Protein AF-A0A3D8HM26-F1 (afdb_monomer_lite)

Sequence (274 aa):
MALGTVHNATCANNNCTPNATNQTIFVDGNESGQNITVNTNMTFSNSQSLNGAVTATDRGVGITFYQSGATNQIGDITINQGAGITTTRRDGIAIVVRDGVDNRISGTITNNGSLIGGSYGSGIAVWQNGKIGDLANNTGGIHNTSTGRLESNHYGISAEGGNNQISQITNDSGGVISGGDGAIYNTSAQIGSITNSGEISSSRGNAIYLASGNTTSITNSGTISTGTHTANVAGIWSGITIGTITNNAGGLIEGITFSRAANTITNAGQIANG

Structure (mmCIF, N/CA/C/O backbone):
data_AF-A0A3D8HM26-F1
#
_entry.id   AF-A0A3D8HM26-F1
#
loop_
_atom_site.group_PDB
_atom_site.id
_atom_site.type_symbol
_atom_site.label_atom_id
_atom_site.label_alt_id
_atom_site.label_comp_id
_atom_site.label_asym_id
_atom_site.label_entity_id
_atom_site.label_seq_id
_atom_site.pdbx_PDB_ins_code
_atom_site.Cartn_x
_atom_site.Cartn_y
_atom_site.Cartn_z
_atom_site.occupancy
_atom_site.B_iso_or_equiv
_atom_site.auth_seq_id
_atom_site.auth_comp_id
_atom_site.auth_asym_id
_atom_site.auth_atom_id
_atom_site.pdbx_PDB_model_num
ATOM 1 N N . MET A 1 1 ? 39.141 20.195 -29.246 1.00 34.31 1 MET A N 1
ATOM 2 C CA . MET A 1 1 ? 37.884 20.045 -28.486 1.00 34.31 1 MET A CA 1
ATOM 3 C C . MET A 1 1 ? 36.921 19.239 -29.332 1.00 34.31 1 MET A C 1
ATOM 5 O O . MET A 1 1 ? 36.533 19.716 -30.386 1.00 34.31 1 MET A O 1
ATOM 9 N N . ALA A 1 2 ? 36.583 18.030 -28.903 1.00 24.41 2 ALA A N 1
ATOM 10 C CA . ALA A 1 2 ? 35.411 17.316 -29.391 1.00 24.41 2 ALA A CA 1
ATOM 11 C C . ALA A 1 2 ? 34.850 16.544 -28.193 1.00 24.41 2 ALA A C 1
ATOM 13 O O . ALA A 1 2 ? 35.336 15.473 -27.843 1.00 24.41 2 ALA A O 1
ATOM 14 N N . LEU A 1 3 ? 33.899 17.172 -27.500 1.00 26.89 3 LEU A N 1
ATOM 15 C CA . LEU A 1 3 ? 33.010 16.509 -26.553 1.00 26.89 3 LEU A CA 1
ATOM 16 C C . LEU A 1 3 ? 32.044 15.669 -27.390 1.00 26.89 3 LEU A C 1
ATOM 18 O O . LEU A 1 3 ? 31.128 16.210 -28.000 1.00 26.89 3 LEU A O 1
ATOM 22 N N . GLY A 1 4 ? 32.291 14.367 -27.476 1.00 24.83 4 GLY A N 1
ATOM 23 C CA . GLY A 1 4 ? 31.403 13.428 -28.148 1.0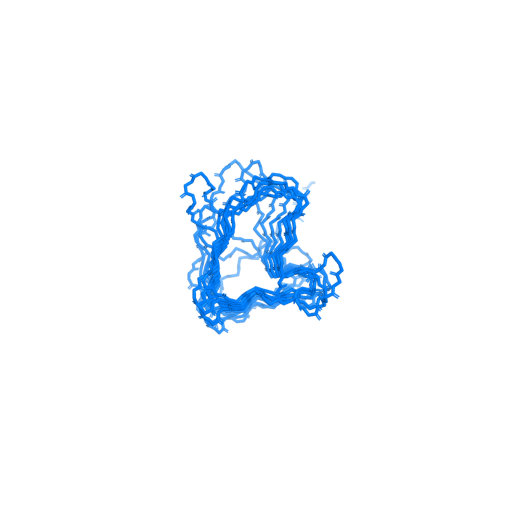0 24.83 4 GLY A CA 1
ATOM 24 C C . GLY A 1 4 ? 30.719 12.530 -27.132 1.00 24.83 4 GLY A C 1
ATOM 25 O O . GLY A 1 4 ? 31.281 11.501 -26.785 1.00 24.83 4 GLY A O 1
ATOM 26 N N . THR A 1 5 ? 29.517 12.899 -26.684 1.00 30.33 5 THR A N 1
ATOM 27 C CA . THR A 1 5 ? 28.545 11.920 -26.165 1.00 30.33 5 THR A CA 1
ATOM 28 C C . THR A 1 5 ? 27.140 12.510 -26.151 1.00 30.33 5 THR A C 1
ATOM 30 O O . THR A 1 5 ? 26.825 13.328 -25.294 1.00 30.33 5 THR A O 1
ATOM 33 N N . VAL A 1 6 ? 26.288 12.041 -27.064 1.00 25.98 6 VAL A N 1
ATOM 34 C CA . VAL A 1 6 ? 24.837 11.929 -26.859 1.00 25.98 6 VAL A CA 1
ATOM 35 C C . VAL A 1 6 ? 24.409 10.632 -27.547 1.00 25.98 6 VAL A C 1
ATOM 37 O O . VAL A 1 6 ? 24.304 10.580 -28.767 1.00 25.98 6 VAL A O 1
ATOM 40 N N . HIS A 1 7 ? 24.199 9.566 -26.776 1.00 30.53 7 HIS A N 1
ATOM 41 C CA . HIS A 1 7 ? 23.445 8.398 -27.236 1.00 30.53 7 HIS A CA 1
ATOM 42 C C . HIS A 1 7 ? 22.008 8.550 -26.726 1.00 30.53 7 HIS A C 1
ATOM 44 O O . HIS A 1 7 ? 21.640 7.976 -25.706 1.00 30.53 7 HIS A O 1
ATOM 50 N N . ASN A 1 8 ? 21.209 9.365 -27.418 1.00 36.50 8 ASN A N 1
ATOM 51 C CA . ASN A 1 8 ? 19.753 9.315 -27.301 1.00 36.50 8 ASN A CA 1
ATOM 52 C C . ASN A 1 8 ? 19.278 8.173 -28.201 1.00 36.50 8 ASN A C 1
ATOM 54 O O . ASN A 1 8 ? 19.265 8.316 -29.422 1.00 36.50 8 ASN A O 1
ATOM 58 N N . ALA A 1 9 ? 18.922 7.032 -27.619 1.00 40.25 9 ALA A N 1
ATOM 59 C CA . ALA A 1 9 ? 18.177 6.018 -28.350 1.00 40.25 9 ALA A CA 1
ATOM 60 C C . ALA A 1 9 ? 16.697 6.419 -28.335 1.00 40.25 9 ALA A C 1
ATOM 62 O O . ALA A 1 9 ? 15.979 6.160 -27.373 1.00 40.25 9 ALA A O 1
ATOM 63 N N . THR A 1 10 ? 16.242 7.093 -29.389 1.00 39.00 10 THR A N 1
ATOM 64 C CA . THR A 1 10 ? 14.808 7.247 -29.651 1.00 39.00 10 THR A CA 1
ATOM 65 C C . THR A 1 10 ? 14.318 5.927 -30.235 1.00 39.00 10 THR A C 1
ATOM 67 O O . THR A 1 10 ? 14.562 5.624 -31.401 1.00 39.00 10 THR A O 1
ATOM 70 N N . CYS A 1 11 ? 13.688 5.096 -29.411 1.00 44.16 11 CYS A N 1
ATOM 71 C CA . CYS A 1 11 ? 13.136 3.823 -29.856 1.00 44.16 11 CYS A CA 1
ATOM 72 C C . CYS A 1 11 ? 11.744 4.043 -30.444 1.00 44.16 11 CYS A C 1
ATOM 74 O O . CYS A 1 11 ? 10.743 3.911 -29.751 1.00 44.16 11 CYS A O 1
ATOM 76 N N . ALA A 1 12 ? 11.688 4.375 -31.732 1.00 35.84 12 ALA A N 1
ATOM 77 C CA . ALA A 1 12 ? 10.470 4.219 -32.511 1.00 35.84 12 ALA A CA 1
ATOM 78 C C . ALA A 1 12 ? 10.386 2.749 -32.962 1.00 35.84 12 ALA A C 1
ATOM 80 O O . ALA A 1 12 ? 11.083 2.345 -33.889 1.00 35.84 12 ALA A O 1
ATOM 81 N N . ASN A 1 13 ? 9.531 1.975 -32.290 1.00 34.19 13 ASN A N 1
ATOM 82 C CA . ASN A 1 13 ? 9.079 0.619 -32.636 1.00 34.19 13 ASN A CA 1
ATOM 83 C C . ASN A 1 13 ? 9.950 -0.578 -32.162 1.00 34.19 13 ASN A C 1
ATOM 85 O O . ASN A 1 13 ? 10.959 -0.949 -32.756 1.00 34.19 13 ASN A O 1
ATOM 89 N N . ASN A 1 14 ? 9.440 -1.258 -31.131 1.00 39.97 14 ASN A N 1
ATOM 90 C CA . ASN A 1 14 ? 9.255 -2.719 -31.031 1.00 39.97 14 ASN A CA 1
ATOM 91 C C . ASN A 1 14 ? 10.454 -3.688 -31.069 1.00 39.97 14 ASN A C 1
ATOM 93 O O . ASN A 1 14 ? 10.290 -4.786 -31.593 1.00 39.97 14 ASN A O 1
ATOM 97 N N . ASN A 1 15 ? 11.623 -3.345 -30.516 1.00 38.16 15 ASN A N 1
ATOM 98 C CA . ASN A 1 15 ? 12.603 -4.303 -29.944 1.00 38.16 15 ASN A CA 1
ATOM 99 C C . ASN A 1 15 ? 13.914 -3.586 -29.602 1.00 38.16 15 ASN A C 1
ATOM 101 O O . ASN A 1 15 ? 14.969 -3.842 -30.183 1.00 38.16 15 ASN A O 1
ATOM 105 N N . CYS A 1 16 ? 13.868 -2.661 -28.651 1.00 39.94 16 CYS A N 1
ATOM 106 C CA . CYS A 1 16 ? 15.102 -2.101 -28.127 1.00 39.94 16 CYS A CA 1
ATOM 107 C C . CYS A 1 16 ? 15.626 -2.991 -27.005 1.00 39.94 16 CYS A C 1
ATOM 109 O O . CYS A 1 16 ? 14.964 -3.165 -25.987 1.00 39.94 16 CYS A O 1
ATOM 111 N N . THR A 1 17 ? 16.828 -3.536 -27.183 1.00 42.59 17 THR A N 1
ATOM 112 C CA .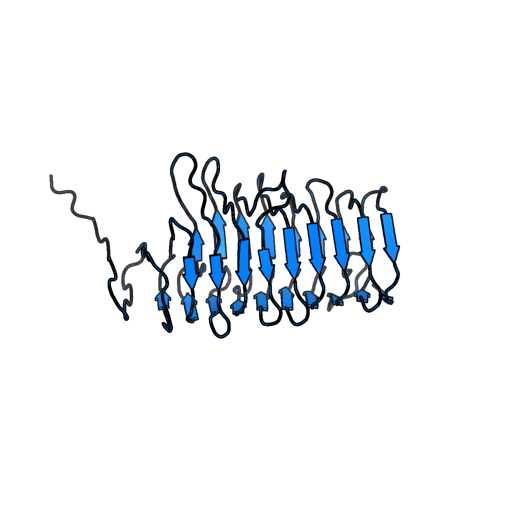 THR A 1 17 ? 17.645 -4.072 -26.088 1.00 42.59 17 THR A CA 1
ATOM 113 C C . THR A 1 17 ? 18.744 -3.048 -25.807 1.00 42.59 17 THR A C 1
ATOM 115 O O . THR A 1 17 ? 19.777 -3.065 -26.481 1.00 42.59 17 THR A O 1
ATOM 118 N N . PRO A 1 18 ? 18.547 -2.106 -24.867 1.00 42.94 18 PRO A N 1
ATOM 119 C CA . PRO A 1 18 ? 19.587 -1.151 -24.515 1.00 42.94 18 PRO A CA 1
ATOM 120 C C . PRO A 1 18 ? 20.815 -1.916 -24.003 1.00 42.94 18 PRO A C 1
ATOM 122 O O . PRO A 1 18 ? 20.727 -2.639 -23.009 1.00 42.94 18 PRO A O 1
ATOM 125 N N . ASN A 1 19 ? 21.956 -1.794 -24.687 1.00 39.81 19 ASN A N 1
ATOM 126 C CA . ASN A 1 19 ? 23.207 -2.457 -24.287 1.00 39.81 19 ASN A CA 1
ATOM 127 C C . ASN A 1 19 ? 24.125 -1.567 -23.429 1.00 39.81 19 ASN A C 1
ATOM 129 O O . ASN A 1 19 ? 25.204 -2.002 -23.034 1.00 39.81 19 ASN A O 1
ATOM 133 N N . ALA A 1 20 ? 23.725 -0.317 -23.179 1.00 39.94 20 ALA A N 1
ATOM 134 C CA . ALA A 1 20 ? 24.544 0.667 -22.484 1.00 39.94 20 ALA A CA 1
ATOM 135 C C . ALA A 1 20 ? 23.938 1.006 -21.124 1.00 39.94 20 ALA A C 1
ATOM 137 O O . ALA A 1 20 ? 22.726 1.141 -20.980 1.00 39.94 20 ALA A O 1
ATOM 138 N N . THR A 1 21 ? 24.804 1.202 -20.136 1.00 37.31 21 THR A N 1
ATOM 139 C CA . THR A 1 21 ? 24.472 1.321 -18.713 1.00 37.31 21 THR A CA 1
ATOM 140 C C . THR A 1 21 ? 23.613 2.535 -18.332 1.00 37.31 21 THR A C 1
ATOM 142 O O . THR A 1 21 ? 23.152 2.574 -17.202 1.00 37.31 21 THR A O 1
ATOM 145 N N . ASN A 1 22 ? 23.330 3.496 -19.219 1.00 41.06 22 ASN A N 1
ATOM 146 C CA . ASN A 1 22 ? 22.498 4.681 -18.944 1.00 41.06 22 ASN A CA 1
ATOM 147 C C . ASN A 1 22 ? 21.702 5.105 -20.201 1.00 41.06 22 ASN A C 1
ATOM 149 O O . ASN A 1 22 ? 22.135 6.014 -20.906 1.00 41.06 22 ASN A O 1
ATOM 153 N N . GLN A 1 23 ? 20.562 4.476 -20.506 1.00 40.47 23 GLN A N 1
ATOM 154 C CA . GLN A 1 23 ? 19.653 4.961 -21.556 1.00 40.47 23 GLN A CA 1
ATOM 155 C C . GLN A 1 23 ? 18.318 5.387 -20.947 1.00 40.47 23 GLN A C 1
ATOM 157 O O . GLN A 1 23 ? 17.699 4.611 -20.218 1.00 40.47 23 GLN A O 1
ATOM 162 N N . THR A 1 24 ? 17.900 6.613 -21.260 1.00 40.94 24 THR A N 1
ATOM 163 C CA . THR A 1 24 ? 16.546 7.113 -21.014 1.00 40.94 24 THR A CA 1
ATOM 164 C C . THR A 1 24 ? 15.697 6.749 -22.225 1.00 40.94 24 THR A C 1
ATOM 166 O O . THR A 1 24 ? 15.943 7.258 -23.317 1.00 40.94 24 THR A O 1
ATOM 169 N N . ILE A 1 25 ? 14.726 5.854 -22.049 1.00 46.44 25 ILE A N 1
ATOM 170 C CA . ILE A 1 25 ? 13.733 5.567 -23.088 1.00 46.44 25 ILE A CA 1
ATOM 171 C C . ILE A 1 25 ? 12.592 6.562 -22.910 1.00 46.44 25 ILE A C 1
ATOM 173 O O . ILE A 1 25 ? 11.904 6.523 -21.892 1.00 46.44 25 ILE A O 1
ATOM 177 N N . PHE A 1 26 ? 12.408 7.437 -23.896 1.00 44.09 26 PHE A N 1
ATOM 178 C CA . PHE A 1 26 ? 11.213 8.265 -24.010 1.00 44.09 26 PHE A CA 1
ATOM 179 C C . PHE A 1 26 ? 10.149 7.456 -24.748 1.00 44.09 26 PHE A C 1
ATOM 181 O O . PHE A 1 26 ? 10.359 7.077 -25.901 1.00 44.09 26 PHE A O 1
ATOM 188 N N . VAL A 1 27 ? 9.035 7.173 -24.076 1.00 47.03 27 VAL A N 1
ATOM 189 C CA . VAL A 1 27 ? 7.838 6.602 -24.700 1.00 47.03 27 VAL A CA 1
ATOM 190 C C . VAL A 1 27 ? 6.766 7.686 -24.691 1.00 47.03 27 VAL A C 1
ATOM 192 O O . VAL A 1 27 ? 6.301 8.092 -23.626 1.00 47.03 27 VAL A O 1
ATOM 195 N N . ASP A 1 28 ? 6.405 8.167 -25.877 1.00 37.22 28 ASP A N 1
ATOM 196 C CA . ASP A 1 28 ? 5.297 9.098 -26.083 1.00 37.22 28 ASP A CA 1
ATOM 197 C C . ASP A 1 28 ? 4.158 8.349 -26.791 1.00 37.22 28 ASP A C 1
ATOM 199 O O . ASP A 1 28 ? 4.267 8.055 -27.979 1.00 37.22 28 ASP A O 1
ATOM 203 N N . GLY A 1 29 ? 3.058 8.045 -26.087 1.00 37.06 29 GLY A N 1
ATOM 204 C CA . GLY A 1 29 ? 1.846 7.484 -26.703 1.00 37.06 29 GLY A CA 1
ATOM 205 C C . GLY A 1 29 ? 1.189 6.326 -25.940 1.00 37.06 29 GLY A C 1
ATOM 206 O O . GLY A 1 29 ? 1.599 5.953 -24.847 1.00 37.06 29 GLY A O 1
ATOM 207 N N . ASN A 1 30 ? 0.118 5.769 -26.520 1.00 39.03 30 ASN A N 1
ATOM 208 C CA . ASN A 1 30 ? -0.594 4.597 -25.999 1.00 39.03 30 ASN A CA 1
ATOM 209 C C . ASN A 1 30 ? 0.007 3.325 -26.621 1.00 39.03 30 ASN A C 1
ATOM 211 O O . ASN A 1 30 ? -0.353 2.954 -27.737 1.00 39.03 30 ASN A O 1
ATOM 215 N N . GLU A 1 31 ? 0.936 2.674 -25.922 1.00 40.59 31 GLU A N 1
ATOM 216 C CA . GLU A 1 31 ? 1.649 1.501 -26.442 1.00 40.59 31 GLU A CA 1
ATOM 217 C C . GLU A 1 31 ? 0.900 0.205 -26.098 1.00 40.59 31 GLU A C 1
ATOM 219 O O . GLU A 1 31 ? 0.755 -0.141 -24.922 1.00 40.59 31 GLU A O 1
ATOM 224 N N . SER A 1 32 ? 0.404 -0.512 -27.119 1.00 33.31 32 SER A N 1
ATOM 225 C CA . SER A 1 32 ? -0.350 -1.772 -26.988 1.00 33.31 32 SER A CA 1
ATOM 226 C C . SER A 1 32 ? 0.508 -3.023 -27.228 1.00 33.31 32 SER A C 1
ATOM 228 O O . SER A 1 32 ? 1.155 -3.119 -28.267 1.00 33.31 32 SER A O 1
ATOM 230 N N . GLY A 1 33 ? 0.487 -4.005 -26.312 1.00 30.25 33 GLY A N 1
ATOM 231 C CA . GLY A 1 33 ? 0.910 -5.388 -26.594 1.00 30.25 33 GLY A CA 1
ATOM 232 C C . GLY A 1 33 ? 2.415 -5.694 -26.632 1.00 30.25 33 GLY A C 1
ATOM 233 O O . GLY A 1 33 ? 2.813 -6.612 -27.348 1.00 30.25 33 GLY A O 1
ATOM 234 N N . GLN A 1 34 ? 3.263 -4.973 -25.887 1.00 38.84 34 GLN A N 1
ATOM 235 C CA . GLN A 1 34 ? 4.725 -5.131 -25.973 1.00 38.84 34 GLN A CA 1
ATOM 236 C C . GLN A 1 34 ? 5.394 -5.602 -24.679 1.00 38.84 34 GLN A C 1
ATOM 238 O O . GLN A 1 34 ? 5.147 -5.051 -23.609 1.00 38.84 34 GLN A O 1
ATOM 243 N N . ASN A 1 35 ? 6.315 -6.566 -24.791 1.00 38.25 35 ASN A N 1
ATOM 244 C CA . ASN A 1 35 ? 7.235 -6.902 -23.707 1.00 38.25 35 ASN A CA 1
ATOM 245 C C . ASN A 1 35 ? 8.475 -6.002 -23.792 1.00 38.25 35 ASN A C 1
ATOM 247 O O . ASN A 1 35 ? 9.358 -6.249 -24.613 1.00 38.25 35 ASN A O 1
ATOM 251 N N . ILE A 1 36 ? 8.562 -4.965 -22.959 1.00 45.09 36 ILE A N 1
ATOM 252 C CA . ILE A 1 36 ? 9.744 -4.096 -22.912 1.00 45.09 36 ILE A CA 1
ATOM 253 C C . ILE A 1 36 ? 10.722 -4.675 -21.883 1.00 45.09 36 ILE A C 1
ATOM 255 O O . ILE A 1 36 ? 10.518 -4.576 -20.674 1.00 45.09 36 ILE A O 1
ATOM 259 N N . THR A 1 37 ? 11.803 -5.301 -22.351 1.00 40.84 37 THR A N 1
ATOM 260 C CA . THR A 1 37 ? 12.929 -5.663 -21.474 1.00 40.84 37 THR A CA 1
ATOM 261 C C . THR A 1 37 ? 13.902 -4.499 -21.426 1.00 40.84 37 THR A C 1
ATOM 263 O O . THR A 1 37 ? 14.545 -4.180 -22.425 1.00 40.84 37 THR A O 1
ATOM 266 N N . VAL A 1 38 ? 14.005 -3.855 -20.266 1.00 47.88 38 VAL A N 1
ATOM 267 C CA . VAL A 1 38 ? 14.869 -2.688 -20.081 1.00 47.88 38 VAL A CA 1
ATOM 268 C C . VAL A 1 38 ? 16.002 -3.070 -19.141 1.00 47.88 38 VAL A C 1
ATOM 270 O O . VAL A 1 38 ? 15.779 -3.466 -17.998 1.00 47.88 38 VAL A O 1
ATOM 273 N N . ASN A 1 39 ? 17.239 -2.911 -19.608 1.00 39.50 39 ASN A N 1
ATOM 274 C CA . ASN A 1 39 ? 18.431 -3.069 -18.768 1.00 39.50 39 ASN A CA 1
ATOM 275 C C . ASN A 1 39 ? 18.758 -1.774 -17.982 1.00 39.50 39 ASN A C 1
ATOM 277 O O . ASN A 1 39 ? 19.761 -1.703 -17.274 1.00 39.50 39 ASN A O 1
ATOM 281 N N . THR A 1 40 ? 17.927 -0.731 -18.109 1.00 43.47 40 THR A N 1
ATOM 282 C CA . THR A 1 40 ? 18.092 0.614 -17.524 1.00 43.47 40 THR A CA 1
ATOM 283 C C . THR A 1 40 ? 16.755 1.183 -17.018 1.00 43.47 40 THR A C 1
ATOM 285 O O . THR A 1 40 ? 15.712 0.555 -17.173 1.00 43.47 40 THR A O 1
ATOM 288 N N . ASN A 1 41 ? 16.774 2.367 -16.391 1.00 47.28 41 ASN A N 1
ATOM 289 C CA . ASN A 1 41 ? 15.560 3.054 -15.931 1.00 47.28 41 ASN A CA 1
ATOM 290 C C . ASN A 1 41 ? 14.769 3.619 -17.129 1.00 47.28 41 ASN A C 1
ATOM 292 O O . ASN A 1 41 ? 15.360 4.280 -17.982 1.00 47.28 41 ASN A O 1
ATOM 296 N N . MET A 1 42 ? 13.444 3.437 -17.161 1.00 51.19 42 MET A N 1
ATOM 297 C CA . MET A 1 42 ? 12.553 4.192 -18.060 1.00 51.19 42 MET A CA 1
ATOM 298 C C . MET A 1 42 ? 12.047 5.455 -17.374 1.00 51.19 42 MET A C 1
ATOM 300 O O . MET A 1 42 ? 11.721 5.405 -16.188 1.00 51.19 42 MET A O 1
ATOM 304 N N . THR A 1 43 ? 11.942 6.556 -18.119 1.00 50.81 43 THR A N 1
ATOM 305 C CA . THR A 1 43 ? 11.441 7.842 -17.620 1.00 50.81 43 THR A CA 1
ATOM 306 C C . THR A 1 43 ? 10.382 8.373 -18.570 1.00 50.81 43 THR A C 1
ATOM 308 O O . THR A 1 43 ? 10.598 8.424 -19.776 1.00 50.81 43 THR A O 1
ATOM 311 N N . PHE A 1 44 ? 9.249 8.794 -18.016 1.00 52.97 44 PHE A N 1
ATOM 312 C CA . PHE A 1 44 ? 8.118 9.329 -18.768 1.00 52.97 44 PHE A CA 1
ATOM 313 C C . PHE A 1 44 ? 7.861 10.783 -18.367 1.00 52.97 44 PHE A C 1
ATOM 315 O O . PHE A 1 44 ? 8.091 11.151 -17.215 1.00 52.97 44 PHE A O 1
ATOM 322 N N . SER A 1 45 ? 7.354 11.587 -19.303 1.00 46.56 45 SER A N 1
ATOM 323 C CA . SER A 1 45 ? 7.130 13.029 -19.122 1.00 46.56 45 SER A CA 1
ATOM 324 C C . SER A 1 45 ? 5.666 13.486 -19.247 1.00 46.56 45 SER A C 1
ATOM 326 O O . SER A 1 45 ? 5.419 14.676 -19.112 1.00 46.56 45 SER A O 1
ATOM 328 N N . ASN A 1 46 ? 4.701 12.580 -19.482 1.00 52.16 46 ASN A N 1
ATOM 329 C CA . ASN A 1 46 ? 3.264 12.873 -19.698 1.00 52.16 46 ASN A CA 1
ATOM 330 C C . ASN A 1 46 ? 2.357 11.776 -19.084 1.00 52.16 46 ASN A C 1
ATOM 332 O O . ASN A 1 46 ? 2.889 10.840 -18.495 1.00 52.16 46 ASN A O 1
ATOM 336 N N . SER A 1 47 ? 1.020 11.860 -19.220 1.00 54.28 47 SER A N 1
ATOM 337 C CA . SER A 1 47 ? 0.100 10.738 -18.911 1.00 54.28 47 SER A CA 1
ATOM 338 C C . SER A 1 47 ? 0.395 9.531 -19.804 1.00 54.28 47 SER A C 1
ATOM 340 O O . SER A 1 47 ? 0.610 9.706 -21.003 1.00 54.28 47 SER A O 1
ATOM 342 N N . GLN A 1 48 ? 0.391 8.317 -19.247 1.00 60.00 48 GLN A N 1
ATOM 343 C CA . GLN A 1 48 ? 0.829 7.109 -19.963 1.00 60.00 48 GLN A CA 1
ATOM 344 C C . GLN A 1 48 ? -0.060 5.899 -19.673 1.00 60.00 48 GLN A C 1
ATOM 346 O O . GLN A 1 48 ? -0.556 5.714 -18.561 1.00 60.00 48 GLN A O 1
ATOM 351 N N . SER A 1 49 ? -0.202 5.033 -20.675 1.00 49.38 49 SER A N 1
ATOM 352 C CA . SER A 1 49 ? -0.866 3.735 -20.553 1.00 49.38 49 SER A CA 1
ATOM 353 C C . SER A 1 49 ? 0.086 2.632 -21.007 1.00 49.38 49 SER A C 1
ATOM 355 O O . SER A 1 49 ? 0.599 2.664 -22.124 1.00 49.38 49 SER A O 1
ATOM 357 N N . LEU A 1 50 ? 0.326 1.658 -20.129 1.00 57.41 50 LEU A N 1
ATOM 358 C CA . LEU A 1 50 ? 1.148 0.484 -20.388 1.00 57.41 50 LEU A CA 1
ATOM 359 C C . LEU A 1 50 ? 0.242 -0.731 -20.610 1.00 57.41 50 LEU A C 1
ATOM 361 O O . LEU A 1 50 ? -0.434 -1.190 -19.688 1.00 57.41 50 LEU A O 1
ATOM 365 N N . ASN A 1 51 ? 0.242 -1.285 -21.821 1.00 51.84 51 ASN A N 1
ATOM 366 C CA . ASN A 1 51 ? -0.561 -2.461 -22.181 1.00 51.84 51 ASN A CA 1
ATOM 367 C C . ASN A 1 51 ? 0.296 -3.726 -22.424 1.00 51.84 51 ASN A C 1
ATOM 369 O O . ASN A 1 51 ? -0.101 -4.605 -23.189 1.00 51.84 51 ASN A O 1
ATOM 373 N N . GLY A 1 52 ? 1.491 -3.816 -21.834 1.00 47.94 52 GLY A N 1
ATOM 374 C CA . GLY A 1 52 ? 2.388 -4.967 -21.988 1.00 47.94 52 GLY A CA 1
ATOM 375 C C . GLY A 1 52 ? 3.363 -5.130 -20.817 1.00 47.94 52 GLY A C 1
ATOM 376 O O . GLY A 1 52 ? 3.403 -4.282 -19.924 1.00 47.94 52 GLY A O 1
ATOM 377 N N . ALA A 1 53 ? 4.097 -6.246 -20.757 1.00 52.69 53 ALA A N 1
ATOM 378 C CA . ALA A 1 53 ? 4.943 -6.544 -19.603 1.00 52.69 53 ALA A CA 1
ATOM 379 C C . ALA A 1 53 ? 6.311 -5.850 -19.687 1.00 52.69 53 ALA A C 1
ATOM 381 O O . ALA A 1 53 ? 7.005 -5.901 -20.698 1.00 52.69 53 ALA A O 1
ATOM 382 N N . VAL A 1 54 ? 6.745 -5.241 -18.591 1.00 57.06 54 VAL A N 1
ATOM 383 C CA . VAL A 1 54 ? 8.085 -4.683 -18.426 1.00 57.06 54 VAL A CA 1
ATOM 384 C C . VAL A 1 54 ? 8.858 -5.575 -17.465 1.00 57.06 54 VAL A C 1
ATOM 386 O O . VAL A 1 54 ? 8.437 -5.802 -16.332 1.00 57.06 54 VAL A O 1
ATOM 389 N N . THR A 1 55 ? 10.016 -6.072 -17.894 1.00 54.81 55 THR A N 1
ATOM 390 C CA . THR A 1 55 ? 10.945 -6.777 -16.996 1.00 54.81 55 THR A CA 1
ATOM 391 C C . THR A 1 55 ? 12.229 -5.971 -16.878 1.00 54.81 55 THR A C 1
ATOM 393 O O . THR A 1 55 ? 12.887 -5.712 -17.887 1.00 54.81 55 THR A O 1
ATOM 396 N N . ALA A 1 56 ? 12.587 -5.584 -15.651 1.00 56.44 56 ALA A N 1
ATOM 397 C CA . ALA A 1 56 ? 13.827 -4.868 -15.361 1.00 56.44 56 ALA A CA 1
ATOM 398 C C . ALA A 1 56 ? 14.782 -5.744 -14.540 1.00 56.44 56 ALA A C 1
ATOM 400 O O . ALA A 1 56 ? 14.452 -6.196 -13.439 1.00 56.44 56 ALA A O 1
ATOM 401 N N . THR A 1 57 ? 15.975 -5.981 -15.088 1.00 49.94 57 THR A N 1
ATOM 402 C CA . THR A 1 57 ? 16.925 -6.992 -14.594 1.00 49.94 57 THR A CA 1
ATOM 403 C C . THR A 1 57 ? 18.159 -6.410 -13.898 1.00 49.94 57 THR A C 1
ATOM 405 O O . THR A 1 57 ? 18.654 -7.034 -12.963 1.00 49.94 57 THR A O 1
ATOM 408 N N . ASP A 1 58 ? 18.645 -5.222 -14.284 1.00 44.91 58 ASP A N 1
ATOM 409 C CA . ASP A 1 58 ? 20.010 -4.798 -13.907 1.00 44.91 58 ASP A CA 1
ATOM 410 C C . ASP A 1 58 ? 20.069 -3.636 -12.883 1.00 44.91 58 ASP A C 1
ATOM 412 O O . ASP A 1 58 ? 20.839 -3.667 -11.915 1.00 44.91 58 ASP A O 1
ATOM 416 N N . ARG A 1 59 ? 19.196 -2.619 -12.997 1.00 46.94 59 ARG A N 1
ATOM 417 C CA . ARG A 1 59 ? 19.264 -1.402 -12.150 1.00 46.94 59 ARG A CA 1
ATOM 418 C C . ARG A 1 59 ? 18.295 -1.299 -10.980 1.00 46.94 59 ARG A C 1
ATOM 420 O O . ARG A 1 59 ? 18.390 -0.352 -10.206 1.00 46.94 59 ARG A O 1
ATOM 427 N N . GLY A 1 60 ? 17.439 -2.295 -10.779 1.00 52.22 60 GLY A N 1
ATOM 428 C CA . GLY A 1 60 ? 16.618 -2.361 -9.568 1.00 52.22 60 GLY A CA 1
ATOM 429 C C . GLY A 1 60 ? 15.507 -1.321 -9.511 1.00 52.22 60 GLY A C 1
ATOM 430 O O . GLY A 1 60 ? 14.957 -1.097 -8.444 1.00 52.22 60 GLY A O 1
ATOM 431 N N . VAL A 1 61 ? 15.138 -0.717 -10.639 1.00 53.53 61 VAL A N 1
ATOM 432 C CA . VAL A 1 61 ? 13.872 0.000 -10.778 1.00 53.53 61 VAL A CA 1
ATOM 433 C C . VAL A 1 61 ? 13.264 -0.345 -12.138 1.00 53.53 61 VAL A C 1
ATOM 435 O O . VAL A 1 61 ? 13.984 -0.355 -13.134 1.00 53.53 61 VAL A O 1
ATOM 438 N N . GLY A 1 62 ? 11.972 -0.676 -12.176 1.00 55.41 62 GLY A N 1
ATOM 439 C CA . GLY A 1 62 ? 11.223 -0.961 -13.401 1.00 55.41 62 GLY A CA 1
ATOM 440 C C . GLY A 1 62 ? 10.901 0.313 -14.173 1.00 55.41 62 GLY A C 1
ATOM 441 O O . GLY A 1 62 ? 11.258 0.456 -15.341 1.00 55.41 62 GLY A O 1
ATOM 442 N N . ILE A 1 63 ? 10.282 1.271 -13.489 1.00 64.00 63 ILE A N 1
ATOM 443 C CA . ILE A 1 63 ? 9.988 2.610 -13.988 1.00 64.00 63 ILE A CA 1
ATOM 444 C C . ILE A 1 63 ? 10.444 3.638 -12.957 1.00 64.00 63 ILE A C 1
ATOM 446 O O . ILE A 1 63 ? 10.011 3.605 -11.805 1.00 64.00 63 ILE A O 1
ATOM 450 N N . THR A 1 64 ? 11.283 4.581 -13.386 1.00 60.00 64 THR A N 1
ATOM 451 C CA . THR A 1 64 ? 11.690 5.720 -12.562 1.00 60.00 64 THR A CA 1
ATOM 452 C C . THR A 1 64 ? 11.157 6.998 -13.180 1.00 60.00 64 THR A C 1
ATOM 454 O O . THR A 1 64 ? 11.632 7.453 -14.223 1.00 60.00 64 THR A O 1
ATOM 457 N N . PHE A 1 65 ? 10.231 7.642 -12.486 1.00 59.47 65 PHE A N 1
ATOM 458 C CA . PHE A 1 65 ? 9.846 9.002 -12.814 1.00 59.47 65 PHE A CA 1
ATOM 459 C C . PHE A 1 65 ? 10.845 9.947 -12.143 1.00 59.47 65 PHE A C 1
ATOM 461 O O . PHE A 1 65 ? 10.830 10.124 -10.925 1.00 59.47 65 PHE A O 1
ATOM 468 N N . TYR A 1 66 ? 11.763 10.484 -12.948 1.00 48.25 66 TYR A N 1
ATOM 469 C CA . TYR A 1 66 ? 12.769 11.458 -12.534 1.00 48.25 66 TYR A CA 1
ATOM 470 C C . TYR A 1 66 ? 12.741 12.635 -13.502 1.00 48.25 66 TYR A C 1
ATOM 472 O O . TYR A 1 66 ? 12.948 12.446 -14.702 1.00 48.25 66 TYR A O 1
ATOM 480 N N . GLN A 1 67 ? 12.527 13.849 -12.998 1.00 49.88 67 GLN A N 1
ATOM 481 C CA . GLN A 1 67 ? 12.618 15.045 -13.828 1.00 49.88 67 GLN A CA 1
ATOM 482 C C . GLN A 1 67 ? 13.260 16.198 -13.056 1.00 49.88 67 GLN A C 1
ATOM 484 O O . GLN A 1 67 ? 12.739 16.659 -12.042 1.00 49.88 67 GLN A O 1
ATOM 489 N N . SER A 1 68 ? 14.401 16.688 -13.550 1.00 39.91 68 SER A N 1
ATOM 490 C CA . SER A 1 68 ? 15.029 17.910 -13.049 1.00 39.91 68 SER A CA 1
ATOM 491 C C . SER A 1 68 ? 14.463 19.120 -13.804 1.00 39.91 68 SER A C 1
ATOM 493 O O . SER A 1 68 ? 14.683 19.295 -15.000 1.00 39.91 68 SER A O 1
ATOM 495 N N . GLY A 1 69 ? 13.672 19.952 -13.123 1.00 46.12 69 GLY A N 1
ATOM 496 C CA . GLY A 1 69 ? 13.075 21.158 -13.710 1.00 46.12 69 GLY A CA 1
ATOM 497 C C . GLY A 1 69 ? 11.847 21.649 -12.943 1.00 46.12 69 GLY A C 1
ATOM 498 O O . GLY A 1 69 ? 11.230 20.886 -12.206 1.00 46.12 69 GLY A O 1
ATOM 499 N N . ALA A 1 70 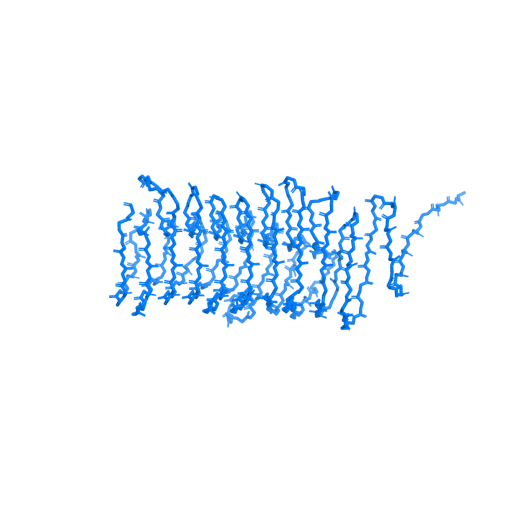? 11.518 22.936 -13.076 1.00 41.50 70 ALA A N 1
ATOM 500 C CA . ALA A 1 70 ? 10.426 23.569 -12.339 1.00 41.50 70 ALA A CA 1
ATOM 501 C C . ALA A 1 70 ? 9.052 23.022 -12.776 1.00 41.50 70 ALA A C 1
ATOM 503 O O . ALA A 1 70 ? 8.692 23.129 -13.945 1.00 41.50 70 ALA A O 1
ATOM 504 N N . THR A 1 71 ? 8.320 22.454 -11.807 1.00 52.81 71 THR A N 1
ATOM 505 C CA . THR A 1 71 ? 6.893 22.077 -11.845 1.00 52.81 71 THR A CA 1
ATOM 506 C C . THR A 1 71 ? 6.437 21.343 -13.106 1.00 52.81 71 THR A C 1
ATOM 508 O O . THR A 1 71 ? 5.792 21.930 -13.970 1.00 52.81 71 THR A O 1
ATOM 511 N N . ASN A 1 72 ? 6.696 20.036 -13.169 1.00 49.19 72 ASN A N 1
ATOM 512 C CA . ASN A 1 72 ? 6.057 19.156 -14.144 1.00 49.19 72 ASN A CA 1
ATOM 513 C C . ASN A 1 72 ? 5.175 18.145 -13.416 1.00 49.19 72 ASN A C 1
ATOM 515 O O . ASN A 1 72 ? 5.604 17.482 -12.473 1.00 49.19 72 ASN A O 1
ATOM 519 N N . GLN A 1 73 ? 3.919 18.082 -13.842 1.00 58.84 73 GLN A N 1
ATOM 520 C CA . GLN A 1 73 ? 2.919 17.177 -13.304 1.00 58.84 73 GLN A CA 1
ATOM 521 C C . GLN A 1 73 ? 2.766 16.006 -14.265 1.00 58.84 73 GLN A C 1
ATOM 523 O O . GLN A 1 73 ? 2.360 16.194 -15.411 1.00 58.84 73 GLN A O 1
ATOM 528 N N . ILE A 1 74 ? 3.073 14.799 -13.802 1.00 60.53 74 ILE A N 1
ATOM 529 C CA . ILE A 1 74 ? 2.700 13.591 -14.538 1.00 60.53 74 ILE A CA 1
ATOM 530 C C . ILE A 1 74 ? 1.214 13.360 -14.266 1.00 60.53 74 ILE A C 1
ATOM 532 O O . ILE A 1 74 ? 0.796 13.374 -13.108 1.00 60.53 74 ILE A O 1
ATOM 536 N N . GLY A 1 75 ? 0.412 13.203 -15.320 1.00 62.81 75 GLY A N 1
ATOM 537 C CA . GLY A 1 75 ? -1.015 12.916 -15.187 1.00 62.81 75 GLY A CA 1
ATOM 538 C C . GLY A 1 75 ? -1.266 11.473 -14.747 1.00 62.81 75 GLY A C 1
ATOM 539 O O . GLY A 1 75 ? -0.559 10.937 -13.896 1.00 62.81 75 GLY A O 1
ATOM 540 N N . ASP A 1 76 ? -2.279 10.827 -15.311 1.00 66.94 76 ASP A N 1
ATOM 541 C CA . ASP A 1 76 ? -2.597 9.446 -14.950 1.00 66.94 76 ASP A CA 1
ATOM 542 C C . ASP A 1 76 ? -1.587 8.453 -15.541 1.00 66.94 76 ASP A C 1
ATOM 544 O O . ASP A 1 76 ? -1.110 8.601 -16.672 1.00 66.94 76 ASP A O 1
ATOM 548 N N . ILE A 1 77 ? -1.295 7.404 -14.775 1.00 71.75 77 ILE A N 1
ATOM 549 C CA . ILE A 1 77 ? -0.515 6.245 -15.208 1.00 71.75 77 ILE A CA 1
ATOM 550 C C . ILE A 1 77 ? -1.421 5.032 -15.096 1.00 71.75 77 ILE A C 1
ATOM 552 O O . ILE A 1 77 ? -1.920 4.741 -14.016 1.00 71.75 77 ILE A O 1
ATOM 556 N N . THR A 1 78 ? -1.615 4.297 -16.186 1.00 68.62 78 THR A N 1
ATOM 557 C CA . THR A 1 78 ? -2.414 3.065 -16.170 1.00 68.62 78 THR A CA 1
ATOM 558 C C . THR A 1 78 ? -1.559 1.865 -16.554 1.00 68.62 78 THR A C 1
ATOM 560 O O . THR A 1 78 ? -0.967 1.847 -17.629 1.00 68.62 78 THR A O 1
ATOM 563 N N . ILE A 1 79 ? -1.517 0.840 -15.702 1.00 73.75 79 ILE A N 1
ATOM 564 C CA . ILE A 1 79 ? -1.050 -0.506 -16.058 1.00 73.75 79 ILE A CA 1
ATOM 565 C C . ILE A 1 79 ? -2.287 -1.340 -16.359 1.00 73.75 79 ILE A C 1
ATOM 567 O O . ILE A 1 79 ? -3.168 -1.471 -15.510 1.00 73.75 79 ILE A O 1
ATOM 571 N N . ASN A 1 80 ? -2.386 -1.879 -17.569 1.00 69.25 80 ASN A N 1
ATOM 572 C CA . ASN A 1 80 ? -3.570 -2.618 -18.000 1.00 69.25 80 ASN A CA 1
ATOM 573 C C . ASN A 1 80 ? -3.546 -4.077 -17.532 1.00 69.25 80 ASN A C 1
ATOM 575 O O . ASN A 1 80 ? -2.529 -4.606 -17.084 1.00 69.25 80 ASN A O 1
ATOM 579 N N . GLN A 1 81 ? -4.695 -4.739 -17.629 1.00 69.25 81 GLN A N 1
ATOM 580 C CA . GLN A 1 81 ? -4.823 -6.147 -17.275 1.00 69.25 81 GLN A CA 1
ATOM 581 C C . GLN A 1 81 ? -3.893 -7.017 -18.131 1.00 69.25 81 GLN A C 1
ATOM 583 O O . GLN A 1 81 ? -3.762 -6.807 -19.335 1.00 69.25 81 GLN A O 1
ATOM 588 N N . GLY A 1 82 ? -3.227 -7.989 -17.503 1.00 59.34 82 GLY A N 1
ATOM 589 C CA . GLY A 1 82 ? -2.253 -8.861 -18.171 1.00 59.34 82 GLY A CA 1
ATOM 590 C C . GLY A 1 82 ? -0.899 -8.199 -18.460 1.00 59.34 82 GLY A C 1
ATOM 591 O O . GLY A 1 82 ? 0.044 -8.896 -18.827 1.00 59.34 82 GLY A O 1
ATOM 592 N N . ALA A 1 83 ? -0.773 -6.885 -18.248 1.00 60.97 83 ALA A N 1
ATOM 593 C CA . ALA A 1 83 ? 0.509 -6.201 -18.186 1.00 60.97 83 ALA A CA 1
ATOM 594 C C . ALA A 1 83 ? 1.109 -6.329 -16.780 1.00 60.97 83 ALA A C 1
ATOM 596 O O . ALA A 1 83 ? 0.420 -6.596 -15.792 1.00 60.97 83 ALA A O 1
ATOM 597 N N . GLY A 1 84 ? 2.412 -6.114 -16.665 1.00 60.50 84 GLY A N 1
ATOM 598 C CA . GLY A 1 84 ? 3.047 -6.092 -15.360 1.00 60.50 84 GLY A CA 1
ATOM 599 C C . GLY A 1 84 ? 4.474 -5.600 -15.416 1.00 60.50 84 GLY A C 1
ATOM 600 O O . GLY A 1 84 ? 5.148 -5.764 -16.424 1.00 60.50 84 GLY A O 1
ATOM 601 N N . ILE A 1 85 ? 4.927 -4.990 -14.332 1.00 67.62 85 ILE A N 1
ATOM 602 C CA . ILE A 1 85 ? 6.301 -4.553 -14.150 1.00 67.62 85 ILE A CA 1
ATOM 603 C C . ILE A 1 85 ? 6.899 -5.445 -13.078 1.00 67.62 85 ILE A C 1
ATOM 605 O O . ILE A 1 85 ? 6.500 -5.372 -11.920 1.00 67.62 85 ILE A O 1
ATOM 609 N N . THR A 1 86 ? 7.848 -6.292 -13.459 1.00 71.75 86 THR A N 1
ATOM 610 C CA . THR A 1 86 ? 8.564 -7.145 -12.508 1.00 71.75 86 THR A CA 1
ATOM 611 C C . THR A 1 86 ? 10.017 -6.721 -12.433 1.00 71.75 86 THR A C 1
ATOM 613 O O . THR A 1 86 ? 10.708 -6.605 -13.449 1.00 71.75 86 THR A O 1
ATOM 616 N N . THR A 1 87 ? 10.491 -6.519 -11.209 1.00 67.06 87 THR A N 1
ATOM 617 C CA . THR A 1 87 ? 11.907 -6.293 -10.933 1.00 67.06 87 THR A CA 1
ATOM 618 C C . THR A 1 87 ? 12.492 -7.532 -10.269 1.00 67.06 87 THR A C 1
ATOM 620 O O . THR A 1 87 ? 11.999 -7.999 -9.248 1.00 67.06 87 THR A O 1
ATOM 623 N N . THR A 1 88 ? 13.541 -8.103 -10.856 1.00 65.06 88 THR A N 1
ATOM 624 C CA . THR A 1 88 ? 14.168 -9.333 -10.329 1.00 65.06 88 THR A CA 1
ATOM 625 C C . THR A 1 88 ? 15.350 -9.050 -9.408 1.00 65.06 88 THR A C 1
ATOM 627 O O . THR A 1 88 ? 15.845 -9.939 -8.715 1.00 65.06 88 THR A O 1
ATOM 630 N N . ARG A 1 89 ? 15.821 -7.801 -9.377 1.00 67.62 89 ARG A N 1
ATOM 631 C CA . ARG A 1 89 ? 16.937 -7.388 -8.531 1.00 67.62 89 ARG A CA 1
ATOM 632 C C . ARG A 1 89 ? 16.507 -7.283 -7.072 1.00 67.62 89 ARG A C 1
ATOM 634 O O . ARG A 1 89 ? 15.398 -6.864 -6.775 1.00 67.62 89 ARG A O 1
ATOM 641 N N . ARG A 1 90 ? 17.445 -7.571 -6.166 1.00 60.12 90 ARG A N 1
ATOM 642 C CA . ARG A 1 90 ? 17.284 -7.466 -4.713 1.00 60.12 90 ARG A CA 1
ATOM 643 C C . ARG A 1 90 ? 16.568 -6.179 -4.277 1.00 60.12 90 ARG A C 1
ATOM 645 O O . ARG A 1 90 ? 15.526 -6.287 -3.665 1.00 60.12 90 ARG A O 1
ATOM 652 N N . ASP A 1 91 ? 17.034 -4.997 -4.666 1.00 63.03 91 ASP A N 1
ATOM 653 C CA . ASP A 1 91 ? 16.430 -3.712 -4.247 1.00 63.03 91 ASP A CA 1
ATOM 654 C C . ASP A 1 91 ? 15.407 -3.170 -5.265 1.00 63.03 91 ASP A C 1
ATOM 656 O O . ASP A 1 91 ? 15.171 -1.969 -5.352 1.00 63.03 91 ASP A O 1
ATOM 660 N N . GLY A 1 92 ? 14.859 -4.066 -6.090 1.00 59.06 92 GLY A N 1
ATOM 661 C CA . GLY A 1 92 ? 13.980 -3.780 -7.217 1.00 59.06 92 GLY A CA 1
ATOM 662 C C . GLY A 1 92 ? 12.707 -3.017 -6.851 1.00 59.06 92 GLY A C 1
ATOM 663 O O . GLY A 1 92 ? 11.910 -3.527 -6.072 1.00 59.06 92 GLY A O 1
ATOM 664 N N . ILE A 1 93 ? 12.451 -1.848 -7.434 1.00 62.50 93 ILE A N 1
ATOM 665 C CA . ILE A 1 93 ? 11.175 -1.140 -7.263 1.00 62.50 93 ILE A CA 1
ATOM 666 C C . ILE A 1 93 ? 10.430 -1.081 -8.593 1.00 62.50 93 ILE A C 1
ATOM 668 O O . ILE A 1 93 ? 10.995 -0.617 -9.577 1.00 62.50 93 ILE A O 1
ATOM 672 N N . ALA A 1 94 ? 9.174 -1.519 -8.666 1.00 63.03 94 ALA A N 1
ATOM 673 C CA . ALA A 1 94 ? 8.467 -1.519 -9.949 1.00 63.03 94 ALA A CA 1
ATOM 674 C C . ALA A 1 94 ? 8.196 -0.087 -10.443 1.00 63.03 94 ALA A C 1
ATOM 676 O O . ALA A 1 94 ? 8.499 0.222 -11.594 1.00 63.03 94 ALA A O 1
ATOM 677 N N . ILE A 1 95 ? 7.729 0.804 -9.562 1.00 71.56 95 ILE A N 1
ATOM 678 C CA . ILE A 1 95 ? 7.572 2.239 -9.839 1.00 71.56 95 ILE A CA 1
ATOM 679 C C . ILE A 1 95 ? 8.217 3.080 -8.738 1.00 71.56 95 ILE A C 1
ATOM 681 O O . ILE A 1 95 ? 7.853 2.949 -7.573 1.00 71.56 95 ILE A O 1
ATOM 685 N N . VAL A 1 96 ? 9.115 3.995 -9.109 1.00 72.00 96 VAL A N 1
ATOM 686 C CA . VAL A 1 96 ? 9.687 5.002 -8.203 1.00 72.00 96 VAL A CA 1
ATOM 687 C C . VAL A 1 96 ? 9.263 6.401 -8.623 1.00 72.00 96 VAL A C 1
ATOM 689 O O . VAL A 1 96 ? 9.465 6.796 -9.772 1.00 72.00 96 VAL A O 1
ATOM 692 N N . VAL A 1 97 ? 8.773 7.177 -7.658 1.00 72.31 97 VAL A N 1
ATOM 693 C CA . VAL A 1 97 ? 8.580 8.630 -7.774 1.00 72.31 97 VAL A CA 1
ATOM 694 C C . VAL A 1 97 ? 9.624 9.317 -6.897 1.00 72.31 97 VAL A C 1
ATOM 696 O O . VAL A 1 97 ? 9.600 9.134 -5.677 1.00 72.31 97 VAL A O 1
ATOM 699 N N . ARG A 1 98 ? 10.569 10.056 -7.500 1.00 69.12 98 ARG A N 1
ATOM 700 C CA . ARG A 1 98 ? 11.728 10.629 -6.788 1.00 69.12 98 ARG A CA 1
ATOM 701 C C . ARG A 1 98 ? 12.218 11.960 -7.381 1.00 69.12 98 ARG A C 1
ATOM 703 O O . ARG A 1 98 ? 12.262 12.103 -8.596 1.00 69.12 98 ARG A O 1
ATOM 710 N N . ASP A 1 99 ? 12.698 12.838 -6.493 1.00 63.56 99 ASP A N 1
ATOM 711 C CA . ASP A 1 99 ? 13.623 13.976 -6.698 1.00 63.56 99 ASP A CA 1
ATOM 712 C C . ASP A 1 99 ? 13.184 15.148 -7.585 1.00 63.56 99 ASP A C 1
ATOM 714 O O . ASP A 1 99 ? 13.063 14.990 -8.789 1.00 63.56 99 ASP A O 1
ATOM 718 N N . GLY A 1 100 ? 13.111 16.354 -7.000 1.00 50.47 100 GLY A N 1
ATOM 719 C CA . GLY A 1 100 ? 12.948 17.685 -7.619 1.00 50.47 100 GLY A CA 1
ATOM 720 C C . GLY A 1 100 ? 11.892 18.504 -6.864 1.00 50.47 100 GLY A C 1
ATOM 721 O O . GLY A 1 100 ? 10.957 17.920 -6.331 1.00 50.47 100 GLY A O 1
ATOM 722 N N . VAL A 1 101 ? 12.053 19.832 -6.764 1.00 52.12 101 VAL A N 1
ATOM 723 C CA . VAL A 1 101 ? 11.344 20.720 -5.801 1.00 52.12 101 VAL A CA 1
ATOM 724 C C . VAL A 1 101 ? 9.806 20.592 -5.806 1.00 52.12 101 VAL A C 1
ATOM 726 O O . VAL A 1 101 ? 9.194 20.960 -4.815 1.00 52.12 101 VAL A O 1
ATOM 729 N N . ASP A 1 102 ? 9.189 19.982 -6.824 1.00 54.72 102 ASP A N 1
ATOM 730 C CA . ASP A 1 102 ? 7.786 19.543 -6.813 1.00 54.72 102 ASP A CA 1
ATOM 731 C C . ASP A 1 102 ? 7.528 18.400 -7.820 1.00 54.72 102 ASP A C 1
ATOM 733 O O . ASP A 1 102 ? 6.698 18.529 -8.721 1.00 54.72 102 ASP A O 1
ATOM 737 N N . ASN A 1 103 ? 8.236 17.268 -7.710 1.00 55.53 103 ASN A N 1
ATOM 738 C CA . ASN A 1 103 ? 7.893 16.102 -8.533 1.00 55.53 103 ASN A CA 1
ATOM 739 C C . ASN A 1 103 ? 6.616 15.428 -8.029 1.00 55.53 103 ASN A C 1
ATOM 741 O O . ASN A 1 103 ? 6.580 14.791 -6.971 1.00 55.53 103 ASN A O 1
ATOM 745 N N . ARG A 1 104 ? 5.550 15.612 -8.811 1.00 67.25 104 ARG A N 1
ATOM 746 C CA . ARG A 1 104 ? 4.201 15.173 -8.488 1.00 67.25 104 ARG A CA 1
ATOM 747 C C . ARG A 1 104 ? 3.609 14.401 -9.660 1.00 67.25 104 ARG A C 1
ATOM 749 O O . ARG A 1 104 ? 3.494 14.926 -10.764 1.00 67.25 104 ARG A O 1
ATOM 756 N N . ILE A 1 105 ? 3.146 13.188 -9.390 1.00 67.94 105 ILE A N 1
ATOM 757 C CA . ILE A 1 105 ? 2.061 12.608 -10.180 1.00 67.94 105 ILE A CA 1
ATOM 758 C C . ILE A 1 105 ? 0.807 13.340 -9.711 1.00 67.94 105 ILE A C 1
ATOM 760 O O . ILE A 1 105 ? 0.416 13.195 -8.558 1.00 67.94 105 ILE A O 1
ATOM 764 N N . SER A 1 106 ? 0.233 14.222 -10.525 1.00 65.06 106 SER A N 1
ATOM 765 C CA . SER A 1 106 ? -0.991 14.942 -10.155 1.00 65.06 106 SER A CA 1
ATOM 766 C C . SER A 1 106 ? -2.233 14.069 -10.317 1.00 65.06 106 SER A C 1
ATOM 768 O O . SER A 1 106 ? -3.227 14.330 -9.639 1.00 65.06 106 SER A O 1
ATOM 770 N N . GLY A 1 107 ? -2.140 13.035 -11.159 1.00 66.81 107 GLY A N 1
ATOM 771 C CA . GLY A 1 107 ? -3.179 12.042 -11.409 1.00 66.81 107 GLY A CA 1
ATOM 772 C C . GLY A 1 107 ? -3.095 10.789 -10.531 1.00 66.81 107 GLY A C 1
ATOM 773 O O . GLY A 1 107 ? -2.569 10.796 -9.411 1.00 66.81 107 GLY A O 1
ATOM 774 N N . THR A 1 108 ? -3.655 9.704 -11.053 1.00 75.94 108 THR A N 1
ATOM 775 C CA . THR A 1 108 ? -3.765 8.393 -10.404 1.00 75.94 108 THR A CA 1
ATOM 776 C C . THR A 1 108 ? -2.829 7.385 -11.064 1.00 75.94 108 THR A C 1
ATOM 778 O O . THR A 1 108 ? -2.793 7.273 -12.288 1.00 75.94 108 THR A O 1
ATOM 781 N N . ILE A 1 109 ? -2.116 6.595 -10.261 1.00 79.50 109 ILE A N 1
ATOM 782 C CA . ILE A 1 109 ? -1.525 5.335 -10.717 1.00 79.50 109 ILE A CA 1
ATOM 783 C C . ILE A 1 109 ? -2.606 4.259 -10.614 1.00 79.50 109 ILE A C 1
ATOM 785 O O . ILE A 1 109 ? -2.903 3.788 -9.519 1.00 79.50 109 ILE A O 1
ATOM 789 N N . THR A 1 110 ? -3.182 3.871 -11.744 1.00 80.06 110 THR A N 1
ATOM 790 C CA . THR A 1 110 ? -4.154 2.781 -11.848 1.00 80.06 110 THR A CA 1
ATOM 791 C C . THR A 1 110 ? -3.430 1.487 -12.204 1.00 80.06 110 THR A C 1
ATOM 793 O O . THR A 1 110 ? -2.882 1.358 -13.298 1.00 80.06 110 THR A O 1
ATOM 796 N N . ASN A 1 111 ? -3.425 0.510 -11.302 1.00 80.00 111 ASN A N 1
ATOM 797 C CA . ASN A 1 111 ? -2.857 -0.811 -11.541 1.00 80.00 111 ASN A CA 1
ATOM 798 C C . ASN A 1 111 ? -3.963 -1.851 -11.760 1.00 80.00 111 ASN A C 1
ATOM 800 O O . ASN A 1 111 ? -4.601 -2.283 -10.805 1.00 80.00 111 ASN A O 1
ATOM 804 N N . ASN A 1 112 ? -4.144 -2.285 -13.009 1.00 75.88 112 ASN A N 1
ATOM 805 C CA . ASN A 1 112 ? -4.978 -3.435 -13.382 1.00 75.88 112 ASN A CA 1
ATOM 806 C C . ASN A 1 112 ? -4.163 -4.714 -13.623 1.00 75.88 112 ASN A C 1
ATOM 808 O O . ASN A 1 112 ? -4.741 -5.763 -13.919 1.00 75.88 112 ASN A O 1
ATOM 812 N N . GLY A 1 113 ? -2.835 -4.612 -13.562 1.00 77.31 113 GLY A N 1
ATOM 813 C CA . GLY A 1 113 ? -1.886 -5.673 -13.869 1.00 77.31 113 GLY A CA 1
ATOM 814 C C . GLY A 1 113 ? -1.065 -6.080 -12.648 1.00 77.31 113 GLY A C 1
ATOM 815 O O . GLY A 1 113 ? -1.558 -6.081 -11.525 1.00 77.31 113 GLY A O 1
ATOM 816 N N . SER A 1 114 ? 0.202 -6.431 -12.853 1.00 78.81 114 SER A N 1
ATOM 817 C CA . SER A 1 114 ? 1.083 -6.888 -11.771 1.00 78.81 114 SER A CA 1
ATOM 818 C C . SER A 1 114 ? 2.299 -5.981 -11.596 1.00 78.81 114 SER A C 1
ATOM 820 O O . SER A 1 114 ? 3.158 -5.942 -12.467 1.00 78.81 114 SER A O 1
ATOM 822 N N . LEU A 1 115 ? 2.432 -5.293 -10.465 1.00 79.56 115 LEU A N 1
ATOM 823 C CA . LEU A 1 115 ? 3.647 -4.574 -10.074 1.00 79.56 115 LEU A CA 1
ATOM 824 C C . LEU A 1 115 ? 4.372 -5.365 -8.989 1.00 79.56 115 LEU A C 1
ATOM 826 O O . LEU A 1 115 ? 3.906 -5.435 -7.854 1.00 79.56 115 LEU A O 1
ATOM 830 N N . ILE A 1 116 ? 5.511 -5.955 -9.343 1.00 80.19 116 ILE A N 1
ATOM 831 C CA . ILE A 1 116 ? 6.283 -6.825 -8.457 1.00 80.19 116 ILE A CA 1
ATOM 832 C C . ILE A 1 116 ? 7.654 -6.202 -8.181 1.00 80.19 116 ILE A C 1
ATOM 834 O O . ILE A 1 116 ? 8.530 -6.118 -9.053 1.00 80.19 116 ILE A O 1
ATOM 838 N N . GLY A 1 117 ? 7.832 -5.768 -6.937 1.00 74.19 117 GLY A N 1
ATOM 839 C CA . GLY A 1 117 ? 9.109 -5.340 -6.390 1.00 74.19 117 GLY A CA 1
ATOM 840 C C . GLY A 1 117 ? 10.049 -6.516 -6.119 1.00 74.19 117 GLY A C 1
ATOM 841 O O . GLY A 1 117 ? 9.637 -7.655 -5.909 1.00 74.19 117 GLY A O 1
ATOM 842 N N . GLY A 1 118 ? 11.336 -6.209 -6.061 1.00 66.31 118 GLY A N 1
ATOM 843 C CA . GLY A 1 118 ? 12.410 -7.116 -5.701 1.00 66.31 118 GLY A CA 1
ATOM 844 C C . GLY A 1 118 ? 12.391 -7.558 -4.238 1.00 66.31 118 GLY A C 1
ATOM 845 O O . GLY A 1 118 ? 11.496 -7.222 -3.463 1.00 66.31 118 GLY A O 1
ATOM 846 N N . SER A 1 119 ? 13.419 -8.309 -3.835 1.00 71.12 119 SER A N 1
ATOM 847 C CA . SER A 1 119 ? 13.555 -8.892 -2.487 1.00 71.12 119 SER A CA 1
ATOM 848 C C . SER A 1 119 ? 13.536 -7.895 -1.310 1.00 71.12 119 SER A C 1
ATOM 850 O O . SER A 1 119 ? 13.140 -8.272 -0.216 1.00 71.12 119 SER A O 1
ATOM 852 N N . TYR A 1 120 ? 13.969 -6.657 -1.527 1.00 71.25 120 TYR A N 1
ATOM 853 C CA . TYR A 1 120 ? 14.081 -5.555 -0.562 1.00 71.25 120 TYR A CA 1
ATOM 854 C C . TYR A 1 120 ? 13.496 -4.243 -1.110 1.00 71.25 120 TYR A C 1
ATOM 856 O O . TYR A 1 120 ? 13.621 -3.200 -0.471 1.00 71.25 120 TYR A O 1
ATOM 864 N N . GLY A 1 121 ? 12.900 -4.271 -2.305 1.00 70.94 121 GLY A N 1
ATOM 865 C CA . GLY A 1 121 ? 12.319 -3.085 -2.928 1.00 70.94 121 GLY A CA 1
ATOM 866 C C . GLY A 1 121 ? 10.808 -3.005 -2.734 1.00 70.94 121 GLY A C 1
ATOM 867 O O . GLY A 1 121 ? 10.284 -3.444 -1.715 1.00 70.94 121 GLY A O 1
ATOM 868 N N . SER A 1 122 ? 10.083 -2.405 -3.674 1.00 76.69 122 SER A N 1
ATOM 869 C CA . SER A 1 122 ? 8.634 -2.229 -3.522 1.00 76.69 122 SER A CA 1
ATOM 870 C C . SER A 1 122 ? 7.876 -2.363 -4.832 1.00 76.69 122 SER A C 1
ATOM 872 O O . SER A 1 122 ? 8.454 -2.184 -5.902 1.00 76.69 122 SER A O 1
ATOM 874 N N . GLY A 1 123 ? 6.578 -2.659 -4.779 1.00 76.12 123 GLY A N 1
ATOM 875 C CA . GLY A 1 123 ? 5.726 -2.518 -5.964 1.00 76.12 123 GLY A CA 1
ATOM 876 C C . GLY A 1 123 ? 5.719 -1.056 -6.418 1.00 76.12 123 GLY A C 1
ATOM 877 O O . GLY A 1 123 ? 6.117 -0.728 -7.534 1.00 76.12 123 GLY A O 1
ATOM 878 N N . ILE A 1 124 ? 5.383 -0.152 -5.500 1.00 81.56 124 ILE A N 1
ATOM 879 C CA . ILE A 1 124 ? 5.472 1.298 -5.700 1.00 81.56 124 ILE A CA 1
ATOM 880 C C . ILE A 1 124 ? 6.262 1.908 -4.543 1.00 81.56 124 ILE A C 1
ATOM 882 O O . ILE A 1 124 ? 5.964 1.631 -3.384 1.00 81.56 124 ILE A O 1
ATOM 886 N N . ALA A 1 125 ? 7.241 2.761 -4.839 1.00 76.94 125 ALA A N 1
ATOM 887 C CA . ALA A 1 125 ? 7.926 3.570 -3.839 1.00 76.94 125 ALA A CA 1
ATOM 888 C C . ALA A 1 125 ? 7.844 5.064 -4.171 1.00 76.94 125 ALA A C 1
ATOM 890 O O . ALA A 1 125 ? 8.115 5.497 -5.294 1.00 76.94 125 ALA A O 1
ATOM 891 N N . VAL A 1 126 ? 7.535 5.863 -3.157 1.00 73.94 126 VAL A N 1
ATOM 892 C CA . VAL A 1 126 ? 7.626 7.323 -3.188 1.00 73.94 126 VAL A CA 1
ATOM 893 C C . VAL A 1 126 ? 8.770 7.725 -2.275 1.00 73.94 126 VAL A C 1
ATOM 895 O O . VAL A 1 126 ? 8.708 7.446 -1.079 1.00 73.94 126 VAL A O 1
ATOM 898 N N . TRP A 1 127 ? 9.808 8.355 -2.826 1.00 70.88 127 TRP A N 1
ATOM 899 C CA . TRP A 1 127 ? 11.034 8.702 -2.101 1.00 70.88 127 TRP A CA 1
ATOM 900 C C . TRP A 1 127 ? 11.463 10.149 -2.359 1.00 70.88 127 TRP A C 1
ATOM 902 O O . TRP A 1 127 ? 11.221 10.705 -3.426 1.00 70.88 127 TRP A O 1
ATOM 912 N N . GLN A 1 128 ? 12.184 10.734 -1.395 1.00 65.81 128 GLN A N 1
ATOM 913 C CA . GLN A 1 128 ? 12.888 12.020 -1.542 1.00 65.81 128 GLN A CA 1
ATOM 914 C C . GLN A 1 128 ? 11.995 13.185 -2.030 1.00 65.81 128 GLN A C 1
ATOM 916 O O . GLN A 1 128 ? 12.317 13.868 -2.999 1.00 65.81 128 GLN A O 1
ATOM 921 N N . ASN A 1 129 ? 10.897 13.445 -1.314 1.00 65.31 129 ASN A N 1
ATOM 922 C CA . ASN A 1 129 ? 9.884 14.478 -1.592 1.00 65.31 129 ASN A CA 1
ATOM 923 C C . ASN A 1 129 ? 8.976 14.205 -2.807 1.00 65.31 129 ASN A C 1
ATOM 925 O O . ASN A 1 129 ? 8.411 15.141 -3.373 1.00 65.31 129 ASN A O 1
ATOM 929 N N . GLY A 1 130 ? 8.810 12.942 -3.200 1.00 65.25 130 GLY A N 1
ATOM 930 C CA . GLY A 1 130 ? 7.847 12.559 -4.231 1.00 65.25 130 GLY A CA 1
ATOM 931 C C . GLY A 1 130 ? 6.397 12.740 -3.765 1.00 65.25 130 GLY A C 1
ATOM 932 O O . GLY A 1 130 ? 6.066 12.503 -2.600 1.00 65.25 130 GLY A O 1
ATOM 933 N N . LYS A 1 131 ? 5.507 13.145 -4.674 1.00 73.19 131 LYS A N 1
ATOM 934 C CA . LYS A 1 131 ? 4.070 13.297 -4.393 1.00 73.19 131 LYS A CA 1
ATOM 935 C C . LYS A 1 131 ? 3.231 12.507 -5.401 1.00 73.19 131 LYS A C 1
ATOM 937 O O . LYS A 1 131 ? 3.501 12.559 -6.599 1.00 73.19 131 LYS A O 1
ATOM 942 N N . ILE A 1 132 ? 2.197 11.811 -4.931 1.00 73.69 132 ILE A N 1
ATOM 943 C CA . ILE A 1 132 ? 1.186 11.146 -5.764 1.00 73.69 132 ILE A CA 1
ATOM 944 C C . ILE A 1 132 ? -0.212 11.653 -5.389 1.00 73.69 132 ILE A C 1
ATOM 946 O O . ILE A 1 132 ? -0.690 11.499 -4.260 1.00 73.69 132 ILE A O 1
ATOM 950 N N . GLY A 1 133 ? -0.882 12.232 -6.378 1.00 61.12 133 GLY A N 1
ATOM 951 C CA . GLY A 1 133 ? -2.151 12.933 -6.272 1.00 61.12 133 GLY A CA 1
ATOM 952 C C . GLY A 1 133 ? -2.060 14.296 -5.582 1.00 61.12 133 GLY A C 1
ATOM 953 O O . GLY A 1 133 ? -0.991 14.786 -5.215 1.00 61.12 133 GLY A O 1
ATOM 954 N N . ASP A 1 134 ? -3.214 14.941 -5.458 1.00 58.97 134 ASP A N 1
ATOM 955 C CA . ASP A 1 134 ? -3.463 16.100 -4.614 1.00 58.97 134 ASP A CA 1
ATOM 956 C C . ASP A 1 134 ? -3.924 15.672 -3.233 1.00 58.97 134 ASP A C 1
ATOM 958 O O . ASP A 1 134 ? -5.026 15.156 -3.055 1.00 58.97 134 ASP A O 1
ATOM 962 N N . LEU A 1 135 ? -3.104 15.941 -2.233 1.00 57.97 135 LEU A N 1
ATOM 963 C CA . LEU A 1 135 ? -3.466 15.668 -0.858 1.00 57.97 135 LEU A CA 1
ATOM 964 C C . LEU A 1 135 ? -4.512 16.654 -0.313 1.00 57.97 135 LEU A C 1
ATOM 966 O O . LEU A 1 135 ? -5.341 16.253 0.497 1.00 57.97 135 LEU A O 1
ATOM 970 N N . ALA A 1 136 ? -4.502 17.918 -0.756 1.00 54.59 136 ALA A N 1
ATOM 971 C CA . ALA A 1 136 ? -5.453 18.928 -0.283 1.00 54.59 136 ALA A CA 1
ATOM 972 C C . ALA A 1 136 ? -6.872 18.655 -0.799 1.00 54.59 136 ALA A C 1
ATOM 974 O O . ALA A 1 136 ? -7.846 18.937 -0.107 1.00 54.59 136 ALA A O 1
ATOM 975 N N . ASN A 1 137 ? -6.970 18.065 -1.993 1.00 50.28 137 ASN A N 1
ATOM 976 C CA . ASN A 1 137 ? -8.241 17.739 -2.637 1.00 50.28 137 ASN A CA 1
ATOM 977 C C . ASN A 1 137 ? -8.577 16.238 -2.601 1.00 50.28 137 ASN A C 1
ATOM 979 O O . ASN A 1 137 ? -9.604 15.847 -3.145 1.00 50.28 137 ASN A O 1
ATOM 983 N N . ASN A 1 138 ? -7.715 15.403 -2.007 1.00 57.25 138 ASN A N 1
ATOM 984 C CA . ASN A 1 138 ? -7.789 13.936 -2.027 1.00 57.25 138 ASN A CA 1
ATOM 985 C C . ASN A 1 138 ? -8.089 13.354 -3.428 1.00 57.25 138 ASN A C 1
ATOM 987 O O . ASN A 1 138 ? -8.908 12.453 -3.584 1.00 57.25 138 ASN A O 1
ATOM 991 N N . THR A 1 139 ? -7.473 13.927 -4.464 1.00 59.53 139 THR A N 1
ATOM 992 C CA . THR A 1 139 ? -7.647 13.523 -5.873 1.00 59.53 139 THR A CA 1
ATOM 993 C C . THR A 1 139 ? -6.354 12.906 -6.392 1.00 59.53 139 THR A C 1
ATOM 995 O O . THR A 1 139 ? -5.279 13.288 -5.949 1.00 59.53 139 THR A O 1
ATOM 998 N N . GLY A 1 140 ? -6.416 11.956 -7.325 1.00 69.62 140 GLY A N 1
ATOM 999 C CA . GLY A 1 140 ? -5.228 11.186 -7.722 1.00 69.62 140 GLY A CA 1
ATOM 1000 C C . GLY A 1 140 ? -4.867 10.105 -6.698 1.00 69.62 140 GLY A C 1
ATOM 1001 O O . GLY A 1 140 ? -5.712 9.731 -5.896 1.00 69.62 140 GLY A O 1
ATOM 1002 N N . GLY A 1 141 ? -3.640 9.581 -6.707 1.00 84.44 141 GLY A N 1
ATOM 1003 C CA . GLY A 1 141 ? -3.191 8.570 -5.731 1.00 84.44 141 GLY A CA 1
ATOM 1004 C C . GLY A 1 141 ? -2.830 7.226 -6.361 1.00 84.44 141 GLY A C 1
ATOM 1005 O O . GLY A 1 141 ? -2.420 7.169 -7.517 1.00 84.44 141 GLY A O 1
ATOM 1006 N N . ILE A 1 142 ? -2.946 6.145 -5.593 1.00 87.38 142 ILE A N 1
ATOM 1007 C CA . ILE A 1 142 ? -2.717 4.774 -6.066 1.00 87.38 142 ILE A CA 1
ATOM 1008 C C . ILE A 1 142 ? -4.058 4.044 -6.064 1.00 87.38 142 ILE A C 1
ATOM 1010 O O . ILE A 1 142 ? -4.697 3.933 -5.021 1.00 87.38 142 ILE A O 1
ATOM 1014 N N . HIS A 1 143 ? -4.472 3.527 -7.217 1.00 89.56 143 HIS A N 1
ATOM 1015 C CA . HIS A 1 143 ? -5.679 2.725 -7.386 1.00 89.56 143 HIS A CA 1
ATOM 1016 C C . HIS A 1 143 ? -5.301 1.335 -7.898 1.00 89.56 143 HIS A C 1
ATOM 1018 O O . HIS A 1 143 ? -4.997 1.146 -9.072 1.00 89.56 143 HIS A O 1
ATOM 1024 N N . ASN A 1 144 ? -5.286 0.356 -7.000 1.00 90.44 144 ASN A N 1
ATOM 1025 C CA . ASN A 1 144 ? -5.122 -1.050 -7.334 1.00 90.44 144 ASN A CA 1
ATOM 1026 C C . ASN A 1 144 ? -6.501 -1.666 -7.583 1.00 90.44 144 ASN A C 1
ATOM 1028 O O . ASN A 1 144 ? -7.334 -1.705 -6.676 1.00 90.44 144 ASN A O 1
ATOM 1032 N N . THR A 1 145 ? -6.767 -2.095 -8.812 1.00 88.50 145 THR A N 1
ATOM 1033 C CA . THR A 1 145 ? -8.107 -2.549 -9.205 1.00 88.50 145 THR A CA 1
ATOM 1034 C C . THR A 1 145 ? -8.313 -4.032 -8.901 1.00 88.50 145 THR A C 1
ATOM 1036 O O . THR A 1 145 ? -7.435 -4.701 -8.358 1.00 88.50 145 THR A O 1
ATOM 1039 N N . SER A 1 146 ? -9.474 -4.574 -9.270 1.00 86.75 146 SER A N 1
ATOM 1040 C CA . SER A 1 146 ? -9.880 -5.952 -8.965 1.00 86.75 146 SER A CA 1
ATOM 1041 C C . SER A 1 146 ? -8.973 -7.049 -9.524 1.00 86.75 146 SER A C 1
ATOM 1043 O O . SER A 1 146 ? -9.054 -8.191 -9.079 1.00 86.75 146 SER A O 1
ATOM 1045 N N . THR A 1 147 ? -8.117 -6.732 -10.496 1.00 81.06 147 THR A N 1
ATOM 1046 C CA . THR A 1 147 ? -7.099 -7.656 -11.023 1.00 81.06 147 THR A CA 1
ATOM 1047 C C . THR A 1 147 ? -5.675 -7.197 -10.741 1.00 81.06 147 THR A C 1
ATOM 1049 O O . THR A 1 147 ? -4.721 -7.866 -11.138 1.00 81.06 147 THR A O 1
ATOM 1052 N N . GLY A 1 148 ? -5.535 -6.057 -10.067 1.00 81.88 148 GLY A N 1
ATOM 1053 C CA . GLY A 1 148 ? -4.268 -5.451 -9.723 1.00 81.88 148 GLY A CA 1
ATOM 1054 C C . GLY A 1 148 ? -3.551 -6.211 -8.610 1.00 81.88 148 GLY A C 1
ATOM 1055 O O . GLY A 1 148 ? -4.124 -6.516 -7.561 1.00 81.88 148 GLY A O 1
ATOM 1056 N N . ARG A 1 149 ? -2.266 -6.488 -8.821 1.00 85.69 149 ARG A N 1
ATOM 1057 C CA . ARG A 1 149 ? -1.353 -7.019 -7.805 1.00 85.69 149 ARG A CA 1
ATOM 1058 C C . ARG A 1 149 ? -0.215 -6.032 -7.572 1.00 85.69 149 ARG A C 1
ATOM 1060 O O . ARG A 1 149 ? 0.485 -5.684 -8.520 1.00 85.69 149 ARG A O 1
ATOM 1067 N N . LEU A 1 150 ? -0.037 -5.580 -6.334 1.00 86.19 150 LEU A N 1
ATOM 1068 C CA . LEU A 1 150 ? 1.104 -4.790 -5.863 1.00 86.19 150 LEU A CA 1
ATOM 1069 C C . LEU A 1 150 ? 1.862 -5.630 -4.843 1.00 86.19 150 LEU A C 1
ATOM 1071 O O . LEU A 1 150 ? 1.442 -5.730 -3.694 1.00 86.19 150 LEU A O 1
ATOM 1075 N N . GLU A 1 151 ? 2.954 -6.261 -5.249 1.00 85.94 151 GLU A N 1
ATOM 1076 C CA . GLU A 1 151 ? 3.607 -7.279 -4.427 1.00 85.94 151 GLU A CA 1
ATOM 1077 C C . GLU A 1 151 ? 5.096 -7.013 -4.276 1.00 85.94 151 GLU A C 1
ATOM 1079 O O . GLU A 1 151 ? 5.781 -6.602 -5.210 1.00 85.94 151 GLU A O 1
ATOM 1084 N N . SER A 1 152 ? 5.628 -7.276 -3.091 1.00 84.94 152 SER A N 1
ATOM 1085 C CA . SER A 1 152 ? 7.067 -7.327 -2.872 1.00 84.94 152 SER A CA 1
ATOM 1086 C C . SER A 1 152 ? 7.391 -8.171 -1.648 1.00 84.94 152 SER A C 1
ATOM 1088 O O . SER A 1 152 ? 6.599 -8.302 -0.722 1.00 84.94 152 SER A O 1
ATOM 1090 N N . ASN A 1 153 ? 8.618 -8.678 -1.596 1.00 82.75 153 ASN A N 1
ATOM 1091 C CA . ASN A 1 153 ? 9.177 -9.292 -0.394 1.00 82.75 153 ASN A CA 1
ATOM 1092 C C . ASN A 1 153 ? 9.479 -8.287 0.728 1.00 82.75 153 ASN A C 1
ATOM 1094 O O . ASN A 1 153 ? 9.878 -8.714 1.809 1.00 82.75 153 ASN A O 1
ATOM 1098 N N . HIS A 1 154 ? 9.352 -6.982 0.479 1.00 84.62 154 HIS A N 1
ATOM 1099 C CA . HIS A 1 154 ? 9.530 -5.946 1.491 1.00 84.62 154 HIS A CA 1
ATOM 1100 C C . HIS A 1 154 ? 8.236 -5.146 1.614 1.00 84.62 154 HIS A C 1
ATOM 1102 O O . HIS A 1 154 ? 7.451 -5.465 2.511 1.00 84.62 154 HIS A O 1
ATOM 1108 N N . TYR A 1 155 ? 7.952 -4.236 0.668 1.00 87.94 155 TYR A N 1
ATOM 1109 C CA . TYR A 1 155 ? 6.734 -3.420 0.704 1.00 87.94 155 TYR A CA 1
ATOM 1110 C C . TYR A 1 155 ? 5.918 -3.424 -0.589 1.00 87.94 155 TYR A C 1
ATOM 1112 O O . TYR A 1 155 ? 6.456 -3.184 -1.664 1.00 87.94 155 TYR A O 1
ATOM 1120 N N . GLY A 1 156 ? 4.602 -3.627 -0.514 1.00 85.56 156 GLY A N 1
ATOM 1121 C CA . GLY A 1 156 ? 3.731 -3.437 -1.684 1.00 85.56 156 GLY A CA 1
ATOM 1122 C C . GLY A 1 156 ? 3.760 -1.973 -2.143 1.00 85.56 156 GLY A C 1
ATOM 1123 O O . GLY A 1 156 ? 4.058 -1.668 -3.301 1.00 85.56 156 GLY A O 1
ATOM 1124 N N . ILE A 1 157 ? 3.549 -1.065 -1.189 1.00 90.12 157 ILE A N 1
ATOM 1125 C CA . ILE A 1 157 ? 3.660 0.386 -1.328 1.00 90.12 157 ILE A CA 1
ATOM 1126 C C . ILE A 1 157 ? 4.553 0.917 -0.201 1.00 90.12 157 ILE A C 1
ATOM 1128 O O . ILE A 1 157 ? 4.275 0.678 0.974 1.00 90.12 157 ILE A O 1
ATOM 1132 N N . SER A 1 158 ? 5.590 1.680 -0.546 1.00 89.12 158 SER A N 1
ATOM 1133 C CA . SER A 1 158 ? 6.464 2.366 0.413 1.00 89.12 158 SER A CA 1
ATOM 1134 C C . SER A 1 158 ? 6.448 3.881 0.197 1.00 89.12 158 SER A C 1
ATOM 1136 O O . SER A 1 158 ? 6.559 4.373 -0.928 1.00 89.12 158 SER A O 1
ATOM 1138 N N . ALA A 1 159 ? 6.330 4.632 1.289 1.00 84.00 159 ALA A N 1
ATOM 1139 C CA . ALA A 1 159 ? 6.531 6.073 1.326 1.00 84.00 159 ALA A CA 1
ATOM 1140 C C . ALA A 1 159 ? 7.497 6.426 2.472 1.00 84.00 159 ALA A C 1
ATOM 1142 O O . ALA A 1 159 ? 7.112 6.527 3.640 1.00 84.00 159 ALA A O 1
ATOM 1143 N N . GLU A 1 160 ? 8.776 6.615 2.135 1.00 78.50 160 GLU A N 1
ATOM 1144 C CA . GLU A 1 160 ? 9.876 6.754 3.107 1.00 78.50 160 GLU A CA 1
ATOM 1145 C C . GLU A 1 160 ? 10.760 7.983 2.844 1.00 78.50 160 GLU A C 1
ATOM 1147 O O . GLU A 1 160 ? 11.141 8.278 1.707 1.00 78.50 160 GLU A O 1
ATOM 1152 N N . GLY A 1 161 ? 11.152 8.669 3.918 1.00 67.00 161 GLY A N 1
ATOM 1153 C CA . GLY A 1 161 ? 12.001 9.867 3.900 1.00 67.00 161 GLY A CA 1
ATOM 1154 C C . GLY A 1 161 ? 11.301 11.155 3.421 1.00 67.00 161 GLY A C 1
ATOM 1155 O O . GLY A 1 161 ? 10.409 11.128 2.585 1.00 67.00 161 GLY A O 1
ATOM 1156 N N . GLY A 1 162 ? 11.722 12.322 3.921 1.00 68.88 162 GLY A N 1
ATOM 1157 C CA . GLY A 1 162 ? 11.297 13.638 3.401 1.00 68.88 162 GLY A CA 1
ATOM 1158 C C . GLY A 1 162 ? 9.790 13.941 3.484 1.00 68.88 162 GLY A C 1
ATOM 1159 O O . GLY A 1 162 ? 9.060 13.302 4.231 1.00 68.88 162 GLY A O 1
ATOM 1160 N N . ASN A 1 163 ? 9.329 14.922 2.698 1.00 73.81 163 ASN A N 1
ATOM 1161 C CA . ASN A 1 163 ? 7.929 15.366 2.616 1.00 73.81 163 ASN A CA 1
ATOM 1162 C C . ASN A 1 163 ? 7.134 14.574 1.560 1.00 73.81 163 ASN A C 1
ATOM 1164 O O . ASN A 1 163 ? 6.445 15.167 0.725 1.00 73.81 163 ASN A O 1
ATOM 1168 N N . ASN A 1 164 ? 7.267 13.245 1.541 1.00 75.44 164 ASN A N 1
ATOM 1169 C CA . ASN A 1 164 ? 6.535 12.422 0.577 1.00 75.44 164 ASN A CA 1
ATOM 1170 C C . ASN A 1 164 ? 5.031 12.454 0.859 1.00 75.44 164 ASN A C 1
ATOM 1172 O O . ASN A 1 164 ? 4.608 12.513 2.016 1.00 75.44 164 ASN A O 1
ATOM 1176 N N . GLN A 1 165 ? 4.215 12.386 -0.191 1.00 82.69 165 GLN A N 1
ATOM 1177 C CA . GLN A 1 165 ? 2.759 12.437 -0.053 1.00 82.69 165 GLN A CA 1
ATOM 1178 C C . GLN A 1 165 ? 2.080 11.439 -0.982 1.00 82.69 165 GLN A C 1
ATOM 1180 O O . GLN A 1 165 ? 2.384 11.382 -2.170 1.00 82.69 165 GLN A O 1
ATOM 1185 N N . ILE A 1 166 ? 1.118 10.699 -0.444 1.00 86.31 166 ILE A N 1
ATOM 1186 C CA . ILE A 1 166 ? 0.143 9.921 -1.200 1.00 86.31 166 ILE A CA 1
ATOM 1187 C C . ILE A 1 166 ? -1.230 10.389 -0.725 1.00 86.31 166 ILE A C 1
ATOM 1189 O O . ILE A 1 166 ? -1.571 10.266 0.449 1.00 86.31 166 ILE A O 1
ATOM 1193 N N . SER A 1 167 ? -2.011 10.972 -1.625 1.00 86.81 167 SER A N 1
ATOM 1194 C CA . SER A 1 167 ? -3.368 11.441 -1.310 1.00 86.81 167 SER A CA 1
ATOM 1195 C C . SER A 1 167 ? -4.255 10.297 -0.808 1.00 86.81 167 SER A C 1
ATOM 1197 O O . SER A 1 167 ? -4.715 10.310 0.333 1.00 86.81 167 SER A O 1
ATOM 1199 N N . GLN A 1 168 ? -4.395 9.257 -1.625 1.00 90.31 168 GLN A N 1
ATOM 1200 C CA . GLN A 1 168 ? -5.193 8.078 -1.322 1.00 90.31 168 GLN A CA 1
ATOM 1201 C C . GLN A 1 168 ? -4.566 6.802 -1.877 1.00 90.31 168 GLN A C 1
ATOM 1203 O O . GLN A 1 168 ? -3.898 6.804 -2.915 1.00 90.31 168 GLN A O 1
ATOM 1208 N N . ILE A 1 169 ? -4.824 5.705 -1.175 1.00 93.50 169 ILE A N 1
ATOM 1209 C CA . ILE A 1 169 ? -4.583 4.343 -1.637 1.00 93.50 169 ILE A CA 1
ATOM 1210 C C . ILE A 1 169 ? -5.941 3.648 -1.683 1.00 93.50 169 ILE A C 1
ATOM 1212 O O . ILE A 1 169 ? -6.595 3.516 -0.651 1.00 93.50 169 ILE A O 1
ATOM 1216 N N . THR A 1 170 ? -6.354 3.198 -2.862 1.00 95.12 170 THR A N 1
ATOM 1217 C CA . THR A 1 170 ? -7.583 2.424 -3.061 1.00 95.12 170 THR A CA 1
ATOM 1218 C C . THR A 1 170 ? -7.220 1.034 -3.559 1.00 95.12 170 THR A C 1
ATOM 1220 O O . THR A 1 170 ? -6.516 0.909 -4.558 1.00 95.12 170 THR A O 1
ATOM 1223 N N . ASN A 1 171 ? -7.688 0.001 -2.865 1.00 96.19 171 ASN A N 1
ATOM 1224 C CA . ASN A 1 171 ? -7.573 -1.396 -3.267 1.00 96.19 171 ASN A CA 1
ATOM 1225 C C . ASN A 1 171 ? -8.972 -1.982 -3.456 1.00 96.19 171 ASN A C 1
ATOM 1227 O O . ASN A 1 171 ? -9.701 -2.168 -2.479 1.00 96.19 171 ASN A O 1
ATOM 1231 N N . ASP A 1 172 ? -9.358 -2.248 -4.698 1.00 95.94 172 ASP A N 1
ATOM 1232 C CA . ASP A 1 172 ? -10.691 -2.753 -5.024 1.00 95.94 172 ASP A CA 1
ATOM 1233 C C . ASP A 1 172 ? -10.855 -4.231 -4.662 1.00 95.94 172 ASP A C 1
ATOM 1235 O O . ASP A 1 172 ? -9.897 -4.961 -4.411 1.00 95.94 172 ASP A O 1
ATOM 1239 N N . SER A 1 173 ? -12.104 -4.697 -4.667 1.00 95.00 173 SER A N 1
ATOM 1240 C CA . SER A 1 173 ? -12.413 -6.112 -4.461 1.00 95.00 173 SER A CA 1
ATOM 1241 C C . SER A 1 173 ? -11.732 -6.984 -5.517 1.00 95.00 173 SER A C 1
ATOM 1243 O O . SER A 1 173 ? -11.925 -6.768 -6.709 1.00 95.00 173 SER A O 1
ATOM 1245 N N . GLY A 1 174 ? -10.936 -7.960 -5.073 1.00 89.81 174 GLY A N 1
ATOM 1246 C CA . GLY A 1 174 ? -10.087 -8.805 -5.923 1.00 89.81 174 GLY A CA 1
ATOM 1247 C C . GLY A 1 174 ? -8.646 -8.301 -6.081 1.00 89.81 174 GLY A C 1
ATOM 1248 O O . GLY A 1 174 ? -7.767 -9.090 -6.425 1.00 89.81 174 GLY A O 1
ATOM 1249 N N . GLY A 1 175 ? -8.386 -7.027 -5.770 1.00 92.88 175 GLY A N 1
ATOM 1250 C CA . GLY A 1 175 ? -7.045 -6.454 -5.760 1.00 92.88 175 GLY A CA 1
ATOM 1251 C C . GLY A 1 175 ? -6.213 -6.958 -4.581 1.00 92.88 175 GLY A C 1
ATOM 1252 O O . GLY A 1 175 ? -6.724 -7.144 -3.471 1.00 92.88 175 GLY A O 1
ATOM 1253 N N . VAL A 1 176 ? -4.919 -7.168 -4.820 1.00 94.50 176 VAL A N 1
ATOM 1254 C CA . VAL A 1 176 ? -3.954 -7.634 -3.813 1.00 94.50 176 VAL A CA 1
ATOM 1255 C C . VAL A 1 176 ? -2.839 -6.610 -3.644 1.00 94.50 176 VAL A C 1
ATOM 1257 O O . VAL A 1 176 ? -2.143 -6.288 -4.606 1.00 94.50 176 VAL A O 1
ATOM 1260 N N . ILE A 1 177 ? -2.626 -6.145 -2.415 1.00 95.25 177 ILE A N 1
ATOM 1261 C CA . ILE A 1 177 ? -1.428 -5.409 -2.004 1.00 95.25 177 ILE A CA 1
ATOM 1262 C C . ILE A 1 177 ? -0.718 -6.259 -0.956 1.00 95.25 177 ILE A C 1
ATOM 1264 O O . ILE A 1 177 ? -1.242 -6.449 0.138 1.00 95.25 177 ILE A O 1
ATOM 1268 N N . SER A 1 178 ? 0.467 -6.773 -1.273 1.00 93.81 178 SER A N 1
ATOM 1269 C CA . SER A 1 178 ? 1.203 -7.662 -0.376 1.00 93.81 178 SER A CA 1
ATOM 1270 C C . SER A 1 178 ? 2.655 -7.240 -0.176 1.00 93.81 178 SER A C 1
ATOM 1272 O O . SER A 1 178 ? 3.324 -6.763 -1.097 1.00 93.81 178 SER A O 1
ATOM 1274 N N . GLY A 1 179 ? 3.141 -7.410 1.050 1.00 88.88 179 GLY A N 1
ATOM 1275 C CA . GLY A 1 179 ? 4.509 -7.108 1.455 1.00 88.88 179 GLY A CA 1
ATOM 1276 C C . GLY A 1 179 ? 5.118 -8.213 2.313 1.00 88.88 179 GLY A C 1
ATOM 1277 O O . GLY A 1 179 ? 4.421 -8.974 2.981 1.00 88.88 179 GLY A O 1
ATOM 1278 N N . GLY A 1 180 ? 6.445 -8.295 2.348 1.00 88.12 180 GLY A N 1
ATOM 1279 C CA . GLY A 1 180 ? 7.111 -9.125 3.347 1.00 88.12 180 GLY A CA 1
ATOM 1280 C C . GLY A 1 180 ? 7.056 -8.485 4.721 1.00 88.12 180 GLY A C 1
ATOM 1281 O O . GLY A 1 180 ? 6.544 -9.091 5.652 1.00 88.12 180 GLY A O 1
ATOM 1282 N N . ASP A 1 181 ? 7.542 -7.250 4.831 1.00 86.94 181 ASP A N 1
ATOM 1283 C CA . ASP A 1 181 ? 7.629 -6.535 6.110 1.00 86.94 181 ASP A CA 1
ATOM 1284 C C . ASP A 1 181 ? 6.482 -5.529 6.290 1.00 86.94 181 ASP A C 1
ATOM 1286 O O . ASP A 1 181 ? 6.141 -5.179 7.420 1.00 86.94 181 ASP A O 1
ATOM 1290 N N . GLY A 1 182 ? 5.808 -5.142 5.202 1.00 89.06 182 GLY A N 1
ATOM 1291 C CA . GLY A 1 182 ? 4.477 -4.542 5.265 1.00 89.06 182 GLY A CA 1
ATOM 1292 C C . GLY A 1 182 ? 3.852 -4.283 3.902 1.00 89.06 182 GLY A C 1
ATOM 1293 O O . GLY A 1 182 ? 4.547 -3.939 2.960 1.00 89.06 182 GLY A O 1
ATOM 1294 N N . ALA A 1 183 ? 2.541 -4.435 3.744 1.00 91.00 183 ALA A N 1
ATOM 1295 C CA . ALA A 1 183 ? 1.905 -4.162 2.452 1.00 91.00 183 ALA A CA 1
ATOM 1296 C C . ALA A 1 183 ? 1.939 -2.663 2.120 1.00 91.00 183 ALA A C 1
ATOM 1298 O O . ALA A 1 183 ? 2.252 -2.282 0.994 1.00 91.00 183 ALA A O 1
ATOM 1299 N N . ILE A 1 184 ? 1.659 -1.821 3.117 1.00 92.25 184 ILE A N 1
ATOM 1300 C CA . ILE A 1 184 ? 1.733 -0.362 3.043 1.00 92.25 184 ILE A CA 1
ATOM 1301 C C . ILE A 1 184 ? 2.638 0.125 4.171 1.00 92.25 184 ILE A C 1
ATOM 1303 O O . ILE A 1 184 ? 2.311 -0.035 5.349 1.00 92.25 184 ILE A O 1
ATOM 1307 N N . TYR A 1 185 ? 3.756 0.749 3.814 1.00 89.06 185 TYR A N 1
ATOM 1308 C CA . TYR A 1 185 ? 4.763 1.207 4.764 1.00 89.06 185 TYR A CA 1
ATOM 1309 C C . TYR A 1 185 ? 5.011 2.710 4.651 1.00 89.06 185 TYR A C 1
ATOM 1311 O O . TYR A 1 185 ? 5.365 3.222 3.589 1.00 89.06 185 TYR A O 1
ATOM 1319 N N . ASN A 1 186 ? 4.834 3.422 5.763 1.00 84.31 186 ASN A N 1
ATOM 1320 C CA . ASN A 1 186 ? 5.038 4.861 5.855 1.00 84.31 186 ASN A CA 1
ATOM 1321 C C . ASN A 1 186 ? 5.831 5.230 7.118 1.00 84.31 186 ASN A C 1
ATOM 1323 O O . ASN A 1 186 ? 5.390 4.968 8.238 1.00 84.31 186 ASN A O 1
ATOM 1327 N N . THR A 1 187 ? 6.980 5.889 6.945 1.00 80.75 187 THR A N 1
ATOM 1328 C CA . THR A 1 187 ? 7.856 6.313 8.057 1.00 80.75 187 THR A CA 1
ATOM 1329 C C . THR A 1 187 ? 8.083 7.806 8.191 1.00 80.75 187 THR A C 1
ATOM 1331 O O . THR A 1 187 ? 8.562 8.231 9.243 1.00 80.75 187 THR A O 1
ATOM 1334 N N . SER A 1 188 ? 7.750 8.603 7.180 1.00 70.44 188 SER A N 1
ATOM 1335 C CA . SER A 1 188 ? 7.925 10.067 7.188 1.00 70.44 188 SER A CA 1
ATOM 1336 C C . SER A 1 188 ? 7.005 10.810 6.230 1.00 70.44 188 SER A C 1
ATOM 1338 O O . SER A 1 188 ? 7.134 12.020 6.074 1.00 70.44 188 SER A O 1
ATOM 1340 N N . ALA A 1 189 ? 6.107 10.094 5.566 1.00 70.81 189 ALA A N 1
ATOM 1341 C CA . ALA A 1 189 ? 5.254 10.607 4.518 1.00 70.81 189 ALA A CA 1
ATOM 1342 C C . ALA A 1 189 ? 3.848 10.904 5.046 1.00 70.81 189 ALA A C 1
ATOM 1344 O O . ALA A 1 189 ? 3.435 10.448 6.112 1.00 70.81 189 ALA A O 1
ATOM 1345 N N . GLN A 1 190 ? 3.060 11.628 4.261 1.00 82.94 190 GLN A N 1
ATOM 1346 C CA . GLN A 1 190 ? 1.630 11.749 4.502 1.00 82.94 190 GLN A CA 1
ATOM 1347 C C . GLN A 1 190 ? 0.863 10.791 3.593 1.00 82.94 190 GLN A C 1
ATOM 1349 O O . GLN A 1 190 ? 0.981 10.877 2.373 1.00 82.94 190 GLN A O 1
ATOM 1354 N N . ILE A 1 191 ? 0.043 9.928 4.193 1.00 86.88 191 ILE A N 1
ATOM 1355 C CA . ILE A 1 191 ? -1.013 9.192 3.492 1.00 86.88 191 ILE A CA 1
ATOM 1356 C C . ILE A 1 191 ? -2.345 9.789 3.938 1.00 86.88 191 ILE A C 1
ATOM 1358 O O . ILE A 1 191 ? -2.636 9.788 5.134 1.00 86.88 191 ILE A O 1
ATOM 1362 N N . GLY A 1 192 ? -3.132 10.339 3.012 1.00 87.38 192 GLY A N 1
ATOM 1363 C CA . GLY A 1 192 ? -4.418 10.955 3.351 1.00 87.38 192 GLY A CA 1
ATOM 1364 C C . GLY A 1 192 ? -5.468 9.913 3.736 1.00 87.38 192 GLY A C 1
ATOM 1365 O O . GLY A 1 192 ? -6.029 9.967 4.831 1.00 87.38 192 GLY A O 1
ATOM 1366 N N . SER A 1 193 ? -5.698 8.930 2.865 1.00 91.25 193 SER A N 1
ATOM 1367 C CA . SER A 1 193 ? -6.666 7.857 3.116 1.00 91.25 193 SER A CA 1
ATOM 1368 C C . SER A 1 193 ? -6.253 6.508 2.528 1.00 91.25 193 SER A C 1
ATOM 1370 O O . SER A 1 193 ? -5.517 6.437 1.544 1.00 91.25 193 SER A O 1
ATOM 1372 N N . ILE A 1 194 ? -6.735 5.430 3.143 1.00 94.06 194 ILE A N 1
ATOM 1373 C CA . ILE A 1 194 ? -6.609 4.056 2.656 1.00 94.06 194 ILE A CA 1
ATOM 1374 C C . ILE A 1 194 ? -8.013 3.456 2.592 1.00 94.06 194 ILE A C 1
ATOM 1376 O O . ILE A 1 194 ? -8.685 3.337 3.616 1.00 94.06 194 ILE A O 1
ATOM 1380 N N . THR A 1 195 ? -8.450 3.060 1.402 1.00 96.25 195 THR A N 1
ATO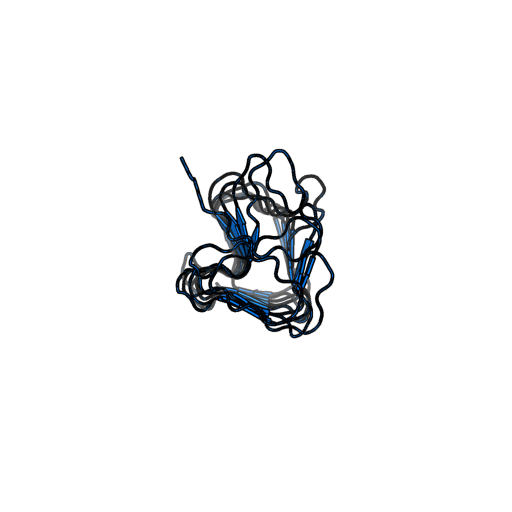M 1381 C CA . THR A 1 195 ? -9.715 2.356 1.182 1.00 96.25 195 THR A CA 1
ATOM 1382 C C . THR A 1 195 ? -9.416 0.959 0.666 1.00 96.25 195 THR A C 1
ATOM 1384 O O . THR A 1 195 ? -8.849 0.802 -0.410 1.00 96.25 195 THR A O 1
ATOM 1387 N N . ASN A 1 196 ? -9.797 -0.062 1.425 1.00 97.44 196 ASN A N 1
ATOM 1388 C CA . ASN A 1 196 ? -9.584 -1.457 1.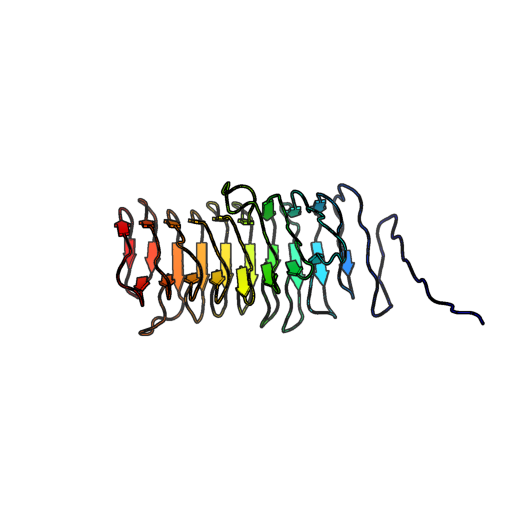069 1.00 97.44 196 ASN A CA 1
ATOM 1389 C C . ASN A 1 196 ? -10.909 -2.199 0.927 1.00 97.44 196 ASN A C 1
ATOM 1391 O O . ASN A 1 196 ? -11.700 -2.236 1.862 1.00 97.44 196 ASN A O 1
ATOM 1395 N N . SER A 1 197 ? -11.120 -2.844 -0.212 1.00 97.12 197 SER A N 1
ATOM 1396 C CA . SER A 1 197 ? -12.179 -3.832 -0.447 1.00 97.12 197 SER A CA 1
ATOM 1397 C C . SER A 1 197 ? -11.623 -5.180 -0.932 1.00 97.12 197 SER A C 1
ATOM 1399 O O . SER A 1 197 ? -12.398 -6.115 -1.127 1.00 97.12 197 SER A O 1
ATOM 1401 N N . GLY A 1 198 ? -10.304 -5.277 -1.134 1.00 96.25 198 GLY A N 1
ATOM 1402 C CA . GLY A 1 198 ? -9.574 -6.486 -1.519 1.00 96.25 198 GLY A CA 1
ATOM 1403 C C . GLY A 1 198 ? -8.695 -7.017 -0.384 1.00 96.25 198 GLY A C 1
ATOM 1404 O O . GLY A 1 198 ? -9.078 -6.965 0.786 1.00 96.25 198 GLY A O 1
ATOM 1405 N N . GLU A 1 199 ? -7.514 -7.530 -0.723 1.00 97.25 199 GLU A N 1
ATOM 1406 C CA . GLU A 1 199 ? -6.530 -8.037 0.238 1.00 97.25 199 GLU A CA 1
ATOM 1407 C C . GLU A 1 199 ? -5.362 -7.057 0.419 1.00 97.25 199 GLU A C 1
ATOM 1409 O O . GLU A 1 199 ? -4.716 -6.660 -0.552 1.00 97.25 199 GLU A O 1
ATOM 1414 N N . ILE A 1 200 ? -5.071 -6.700 1.670 1.00 97.31 200 ILE A N 1
ATOM 1415 C CA . ILE A 1 200 ? -3.838 -6.035 2.098 1.00 97.31 200 ILE A CA 1
ATOM 1416 C C . ILE A 1 200 ? -3.162 -6.958 3.109 1.00 97.31 200 ILE A C 1
ATOM 1418 O O . ILE A 1 200 ? -3.654 -7.104 4.226 1.00 97.31 200 ILE A O 1
ATOM 1422 N N . SER A 1 201 ? -2.047 -7.582 2.738 1.00 95.12 201 SER A N 1
ATOM 1423 C CA . SER A 1 201 ? -1.422 -8.613 3.571 1.00 95.12 201 SER A CA 1
ATOM 1424 C C . SER A 1 201 ? 0.083 -8.438 3.722 1.00 95.12 201 SER A C 1
ATOM 1426 O O . SER A 1 201 ? 0.798 -8.090 2.787 1.00 95.12 201 SER A O 1
ATOM 1428 N N . SER A 1 202 ? 0.593 -8.687 4.922 1.00 93.75 202 SER A N 1
ATOM 1429 C CA . SER A 1 202 ? 2.032 -8.791 5.163 1.00 93.75 202 SER A CA 1
ATOM 1430 C C . SER A 1 202 ? 2.384 -10.195 5.621 1.00 93.75 202 SER A C 1
ATOM 1432 O O . SER A 1 202 ? 1.573 -10.828 6.282 1.00 93.75 202 SER A O 1
ATOM 1434 N N . SER A 1 203 ? 3.572 -10.707 5.298 1.00 91.44 203 SER A N 1
ATOM 1435 C CA . SER A 1 203 ? 3.984 -12.054 5.739 1.00 91.44 203 SER A CA 1
ATOM 1436 C C . SER A 1 203 ? 4.839 -12.073 7.009 1.00 91.44 203 SER A C 1
ATOM 1438 O O . SER A 1 203 ? 4.911 -13.111 7.662 1.00 91.44 203 SER A O 1
ATOM 1440 N N . ARG A 1 204 ? 5.494 -10.962 7.370 1.00 87.94 204 ARG A N 1
ATOM 1441 C CA . ARG A 1 204 ? 6.427 -10.874 8.511 1.00 87.94 204 ARG A CA 1
ATOM 1442 C C . ARG A 1 204 ? 6.222 -9.656 9.410 1.00 87.94 204 ARG A C 1
ATOM 1444 O O . ARG A 1 204 ? 6.730 -9.668 10.533 1.00 87.94 204 ARG A O 1
ATOM 1451 N N . GLY A 1 205 ? 5.534 -8.621 8.938 1.00 88.00 205 GLY A N 1
ATOM 1452 C CA . GLY A 1 205 ? 5.324 -7.377 9.681 1.00 88.00 205 GLY A CA 1
ATOM 1453 C C . GLY A 1 205 ? 3.898 -6.858 9.555 1.00 88.00 205 GLY A C 1
ATOM 1454 O O . GLY A 1 205 ? 2.989 -7.601 9.218 1.00 88.00 205 GLY A O 1
ATOM 1455 N N . ASN A 1 206 ? 3.679 -5.576 9.835 1.00 91.25 206 ASN A N 1
ATOM 1456 C CA . ASN A 1 206 ? 2.323 -5.028 9.824 1.00 91.25 206 ASN A CA 1
ATOM 1457 C C . ASN A 1 206 ? 1.796 -4.920 8.391 1.00 91.25 206 ASN A C 1
ATOM 1459 O O . ASN A 1 206 ? 2.528 -4.465 7.517 1.00 91.25 206 ASN A O 1
ATOM 1463 N N . ALA A 1 207 ? 0.533 -5.266 8.134 1.00 93.88 207 ALA A N 1
ATOM 1464 C CA . ALA A 1 207 ? -0.046 -5.059 6.802 1.00 93.88 207 ALA A CA 1
ATOM 1465 C C . ALA A 1 207 ? -0.025 -3.566 6.438 1.00 93.88 207 ALA A C 1
ATOM 1467 O O . ALA A 1 207 ? 0.410 -3.184 5.353 1.00 93.88 207 ALA A O 1
ATOM 1468 N N . ILE A 1 208 ? -0.409 -2.715 7.389 1.00 94.06 208 ILE A N 1
ATOM 1469 C CA . ILE A 1 208 ? -0.326 -1.261 7.288 1.00 94.06 208 ILE A CA 1
ATOM 1470 C C . ILE A 1 208 ? 0.517 -0.735 8.450 1.00 94.06 208 ILE A C 1
ATOM 1472 O O . ILE A 1 208 ? 0.167 -0.926 9.614 1.00 94.06 208 ILE A O 1
ATOM 1476 N N . TYR A 1 209 ? 1.609 -0.038 8.139 1.00 92.50 209 TYR A N 1
ATOM 1477 C CA . TYR A 1 209 ? 2.502 0.582 9.116 1.00 92.50 209 TYR A CA 1
ATOM 1478 C C . TYR A 1 209 ? 2.598 2.094 8.890 1.00 92.50 209 TYR A C 1
ATOM 1480 O O . TYR A 1 209 ? 3.121 2.539 7.867 1.00 92.50 209 TYR A O 1
ATOM 1488 N N . LEU A 1 210 ? 2.122 2.889 9.854 1.00 89.94 210 LEU A N 1
ATOM 1489 C CA . LEU A 1 210 ? 2.093 4.356 9.783 1.00 89.94 210 LEU A CA 1
ATOM 1490 C C . LEU A 1 210 ? 2.893 4.982 10.938 1.00 89.94 210 LEU A C 1
ATOM 1492 O O . LEU A 1 210 ? 2.335 5.274 11.989 1.00 89.94 210 LEU A O 1
ATOM 1496 N N . ALA A 1 211 ? 4.204 5.191 10.791 1.00 86.25 211 ALA A N 1
ATOM 1497 C CA . ALA A 1 211 ? 5.068 5.674 11.883 1.00 86.25 211 ALA A CA 1
ATOM 1498 C C . ALA A 1 211 ? 5.106 7.186 12.080 1.00 86.25 211 ALA A C 1
ATOM 1500 O O . ALA A 1 211 ? 5.296 7.640 13.209 1.00 86.25 211 ALA A O 1
ATOM 1501 N N . SER A 1 212 ? 4.947 7.976 11.025 1.00 74.69 212 SER A N 1
ATOM 1502 C CA . SER A 1 212 ? 4.879 9.430 11.150 1.00 74.69 212 SER A CA 1
ATOM 1503 C C . SER A 1 212 ? 4.092 10.046 9.988 1.00 74.69 212 SER A C 1
ATOM 1505 O O . SER A 1 212 ? 3.739 9.343 9.043 1.00 74.69 212 SER A O 1
ATOM 1507 N N . GLY A 1 213 ? 3.732 11.327 10.109 1.00 73.19 213 GLY A N 1
ATOM 1508 C CA . GLY A 1 213 ? 2.838 12.020 9.179 1.00 73.19 213 GLY A CA 1
ATOM 1509 C C . GLY A 1 213 ? 1.613 12.639 9.860 1.00 73.19 213 GLY A C 1
ATOM 1510 O O . GLY A 1 213 ? 1.507 12.677 11.089 1.00 73.19 213 GLY A O 1
ATOM 1511 N N . ASN A 1 214 ? 0.699 13.153 9.036 1.00 72.25 214 ASN A N 1
ATOM 1512 C CA . ASN A 1 214 ? -0.594 13.691 9.463 1.00 72.25 214 ASN A CA 1
ATOM 1513 C C . ASN A 1 214 ? -1.653 12.588 9.571 1.00 72.25 214 ASN A C 1
ATOM 1515 O O . ASN A 1 214 ? -1.422 11.448 9.191 1.00 72.25 214 ASN A O 1
ATOM 1519 N N . THR A 1 215 ? -2.834 12.962 10.055 1.00 82.69 215 THR A N 1
ATOM 1520 C CA . THR A 1 215 ? -3.999 12.090 10.190 1.00 82.69 215 THR A CA 1
ATOM 1521 C C . THR A 1 215 ? -4.335 11.332 8.902 1.00 82.69 215 THR A C 1
ATOM 1523 O O . THR A 1 215 ? -4.668 11.949 7.894 1.00 82.69 215 THR A O 1
ATOM 1526 N N . THR A 1 216 ? -4.300 9.999 8.971 1.00 87.12 216 THR A N 1
ATOM 1527 C CA . THR A 1 216 ? -4.789 9.086 7.923 1.00 87.12 216 THR A CA 1
ATOM 1528 C C . THR A 1 216 ? -6.176 8.564 8.299 1.00 87.12 216 THR A C 1
ATOM 1530 O O . THR A 1 216 ? -6.439 8.322 9.480 1.00 87.12 216 THR A O 1
ATOM 1533 N N . SER A 1 217 ? -7.064 8.366 7.324 1.00 91.12 217 SER A N 1
ATOM 1534 C CA . SER A 1 217 ? -8.301 7.589 7.494 1.00 91.12 217 SER A CA 1
ATOM 1535 C C . SER A 1 217 ? -8.187 6.223 6.817 1.00 91.12 217 SER A C 1
ATOM 1537 O O . SER A 1 217 ? -7.593 6.098 5.748 1.00 91.12 217 SER A O 1
ATOM 1539 N N . ILE A 1 218 ? -8.746 5.186 7.438 1.00 93.88 218 ILE A N 1
ATOM 1540 C CA . ILE A 1 218 ? -8.751 3.822 6.900 1.00 93.88 218 ILE A CA 1
ATOM 1541 C C . ILE A 1 218 ? -10.199 3.347 6.810 1.00 93.88 218 ILE A C 1
ATOM 1543 O O . ILE A 1 218 ? -10.906 3.332 7.814 1.00 93.88 218 ILE A O 1
ATOM 1547 N N . THR A 1 219 ? -10.638 2.941 5.622 1.00 96.62 219 THR A N 1
ATOM 1548 C CA . THR A 1 219 ? -11.933 2.287 5.400 1.00 96.62 219 THR A CA 1
ATOM 1549 C C . THR A 1 219 ? -11.686 0.893 4.848 1.00 96.62 219 THR A C 1
ATOM 1551 O O . THR A 1 219 ? -11.066 0.748 3.801 1.00 96.62 219 THR A O 1
ATOM 1554 N N . ASN A 1 220 ? -12.159 -0.133 5.544 1.00 97.12 220 ASN A N 1
ATOM 1555 C CA . ASN A 1 220 ? -11.953 -1.527 5.183 1.00 97.12 220 ASN A CA 1
ATOM 1556 C C . ASN A 1 220 ? -13.288 -2.250 4.996 1.00 97.12 220 ASN A C 1
ATOM 1558 O O . ASN A 1 220 ? -14.112 -2.260 5.900 1.00 97.12 220 ASN A O 1
ATOM 1562 N N . SER A 1 221 ? -13.462 -2.898 3.853 1.00 97.19 221 SER A N 1
ATOM 1563 C CA . SER A 1 221 ? -14.517 -3.870 3.547 1.00 97.19 221 SER A CA 1
ATOM 1564 C C . SER A 1 221 ? -13.932 -5.211 3.074 1.00 97.19 221 SER A C 1
ATOM 1566 O O . SER A 1 221 ? -14.695 -6.119 2.759 1.00 97.19 221 SER A O 1
ATOM 1568 N N . GLY A 1 222 ? -12.600 -5.321 2.983 1.00 96.75 222 GLY A N 1
ATOM 1569 C CA . GLY A 1 222 ? -11.867 -6.523 2.578 1.00 96.75 222 GLY A CA 1
ATOM 1570 C C . GLY A 1 222 ? -11.028 -7.097 3.722 1.00 96.75 222 GLY A C 1
ATOM 1571 O O . GLY A 1 222 ? -11.389 -6.969 4.891 1.00 96.75 222 GLY A O 1
ATOM 1572 N N . THR A 1 223 ? -9.886 -7.701 3.405 1.00 96.88 223 THR A N 1
ATOM 1573 C CA . THR A 1 223 ? -8.979 -8.301 4.394 1.00 96.88 223 THR A CA 1
ATOM 1574 C C . THR A 1 223 ? -7.735 -7.446 4.592 1.00 96.88 223 THR A C 1
ATOM 1576 O O . THR A 1 223 ? -7.071 -7.086 3.624 1.00 96.88 223 THR A O 1
ATOM 1579 N N . ILE A 1 224 ? -7.410 -7.158 5.852 1.00 96.31 224 ILE A N 1
ATOM 1580 C CA . ILE A 1 224 ? -6.136 -6.589 6.293 1.00 96.31 224 ILE A CA 1
ATOM 1581 C C . ILE A 1 224 ? -5.497 -7.592 7.259 1.00 96.31 224 ILE A C 1
ATOM 1583 O O . ILE A 1 224 ? -5.966 -7.732 8.391 1.00 96.31 224 ILE A O 1
ATOM 1587 N N . SER A 1 225 ? -4.460 -8.296 6.810 1.00 94.38 225 SER A N 1
ATOM 1588 C CA . SER A 1 225 ? -3.893 -9.455 7.516 1.00 94.38 225 SER A CA 1
ATOM 1589 C C . SER A 1 225 ? -2.376 -9.401 7.682 1.00 94.38 225 SER A C 1
ATOM 1591 O O . SER A 1 225 ? -1.653 -8.787 6.893 1.00 94.38 225 SER A O 1
ATOM 1593 N N . THR A 1 226 ? -1.877 -10.066 8.720 1.00 90.00 226 THR A N 1
ATOM 1594 C CA . THR A 1 226 ? -0.445 -10.258 8.965 1.00 90.00 226 THR A CA 1
ATOM 1595 C C . THR A 1 226 ? -0.134 -11.741 9.144 1.00 90.00 226 THR A C 1
ATOM 1597 O O . THR A 1 226 ? -0.815 -12.463 9.857 1.00 90.00 226 THR A O 1
ATOM 1600 N N . GLY A 1 227 ? 0.937 -12.213 8.510 1.00 83.31 227 GLY A N 1
ATOM 1601 C CA . GLY A 1 227 ? 1.406 -13.593 8.605 1.00 83.31 227 GLY A CA 1
ATOM 1602 C C . GLY A 1 227 ? 2.123 -13.900 9.919 1.00 83.31 227 GLY A C 1
ATOM 1603 O O . GLY A 1 227 ? 2.346 -15.068 10.239 1.00 83.31 227 GLY A O 1
ATOM 1604 N N . THR A 1 228 ? 2.488 -12.875 10.690 1.00 77.62 228 THR A N 1
ATOM 1605 C CA . THR A 1 228 ? 3.097 -13.022 12.013 1.00 77.62 228 THR A CA 1
ATOM 1606 C C . THR A 1 228 ? 2.353 -12.188 13.047 1.00 77.62 228 THR A C 1
ATOM 1608 O O . THR A 1 228 ? 1.996 -11.037 12.816 1.00 77.62 228 THR A O 1
ATOM 1611 N N . HIS A 1 229 ? 2.171 -12.783 14.221 1.00 64.94 229 HIS A N 1
ATOM 1612 C CA . HIS A 1 229 ? 1.514 -12.180 15.373 1.00 64.94 229 HIS A CA 1
ATOM 1613 C C . HIS A 1 229 ? 2.544 -12.036 16.490 1.00 64.94 229 HIS A C 1
ATOM 1615 O O . HIS A 1 229 ? 2.965 -13.015 17.109 1.00 64.94 229 HIS A O 1
ATOM 1621 N N . THR A 1 230 ? 3.032 -10.816 16.702 1.00 69.00 230 THR A N 1
ATOM 1622 C CA . THR A 1 230 ? 3.880 -10.483 17.856 1.00 69.00 230 THR A CA 1
ATOM 1623 C C . THR A 1 230 ? 3.373 -9.187 18.474 1.00 69.00 230 THR A C 1
ATOM 1625 O O . THR A 1 230 ? 2.598 -8.473 17.852 1.00 69.00 230 THR A O 1
ATOM 1628 N N . ALA A 1 231 ? 3.828 -8.831 19.679 1.00 63.34 231 ALA A N 1
ATOM 1629 C CA . ALA A 1 231 ? 3.310 -7.669 20.414 1.00 63.34 231 ALA A CA 1
ATOM 1630 C C . ALA A 1 231 ? 3.313 -6.334 19.629 1.00 63.34 231 ALA A C 1
ATOM 1632 O O . ALA A 1 231 ? 2.557 -5.430 19.968 1.00 63.34 231 ALA A O 1
ATOM 1633 N N . ASN A 1 232 ? 4.147 -6.209 18.588 1.00 68.38 232 ASN A N 1
ATOM 1634 C CA . ASN A 1 232 ? 4.249 -5.019 17.734 1.00 68.38 232 ASN A CA 1
ATOM 1635 C C . ASN A 1 232 ? 3.872 -5.280 16.263 1.00 68.38 232 ASN A C 1
ATOM 1637 O O . ASN A 1 232 ? 4.142 -4.432 15.409 1.00 68.38 232 ASN A O 1
ATOM 1641 N N . VAL A 1 233 ? 3.297 -6.446 15.961 1.00 79.69 233 VAL A N 1
ATOM 1642 C CA . VAL A 1 233 ? 2.881 -6.834 14.613 1.00 79.69 233 VAL A CA 1
ATOM 1643 C C . VAL A 1 233 ? 1.394 -7.169 14.620 1.00 79.69 233 VAL A C 1
ATOM 1645 O O . VAL A 1 233 ? 0.971 -8.136 15.240 1.00 79.69 233 VAL A O 1
ATOM 1648 N N . ALA A 1 234 ? 0.631 -6.338 13.925 1.00 84.81 234 ALA A N 1
ATOM 1649 C CA . ALA A 1 234 ? -0.806 -6.400 13.743 1.00 84.81 234 ALA A CA 1
ATOM 1650 C C . ALA A 1 234 ? -1.144 -6.079 12.277 1.00 84.81 234 ALA A C 1
ATOM 1652 O O . ALA A 1 234 ? -0.309 -5.584 11.519 1.00 84.81 234 ALA A O 1
ATOM 1653 N N . GLY A 1 235 ? -2.389 -6.290 11.868 1.00 84.38 235 GLY A N 1
ATOM 1654 C CA . GLY A 1 235 ? -2.882 -5.863 10.563 1.00 84.38 235 GLY A CA 1
ATOM 1655 C C . GLY A 1 235 ? -2.664 -4.362 10.361 1.00 84.38 235 GLY A C 1
ATOM 1656 O O . GLY A 1 235 ? -2.218 -3.935 9.298 1.00 84.38 235 GLY A O 1
ATOM 1657 N N . ILE A 1 236 ? -2.888 -3.560 11.407 1.00 91.00 236 ILE A N 1
ATOM 1658 C CA . ILE A 1 236 ? -2.616 -2.119 11.394 1.00 91.00 236 ILE A CA 1
ATOM 1659 C C . ILE A 1 236 ? -1.766 -1.734 12.602 1.00 91.00 236 ILE A C 1
ATOM 1661 O O . ILE A 1 236 ? -2.171 -1.939 13.745 1.00 91.00 236 ILE A O 1
ATOM 1665 N N . TRP A 1 237 ? -0.638 -1.073 12.356 1.00 91.38 237 TRP A N 1
ATOM 1666 C CA . TRP A 1 237 ? 0.118 -0.365 13.383 1.00 91.38 237 TRP A CA 1
ATOM 1667 C C . TRP A 1 237 ? 0.238 1.118 13.047 1.00 91.38 237 TRP A C 1
ATOM 1669 O O . TRP A 1 237 ? 0.521 1.497 11.907 1.00 91.38 237 TRP A O 1
ATOM 1679 N N . SER A 1 238 ? 0.063 1.965 14.062 1.00 86.44 238 SER A N 1
ATOM 1680 C CA . SER A 1 238 ? 0.217 3.408 13.919 1.00 86.44 238 SER A CA 1
ATOM 1681 C C . SER A 1 238 ? 1.008 4.061 15.044 1.00 86.44 238 SER A C 1
ATOM 1683 O O . SER A 1 238 ? 0.612 4.053 16.212 1.00 86.44 238 SER A O 1
ATOM 1685 N N . GLY A 1 239 ? 2.088 4.717 14.628 1.00 82.00 239 GLY A N 1
ATOM 1686 C CA . GLY A 1 239 ? 2.880 5.704 15.347 1.00 82.00 239 GLY A CA 1
ATOM 1687 C C . GLY A 1 239 ? 2.216 7.085 15.453 1.00 82.00 239 GLY A C 1
ATOM 1688 O O . GLY A 1 239 ? 2.645 7.924 16.248 1.00 82.00 239 GLY A O 1
ATOM 1689 N N . ILE A 1 240 ? 1.181 7.328 14.644 1.00 79.56 240 ILE A N 1
ATOM 1690 C CA . ILE A 1 240 ? 0.484 8.610 14.495 1.00 79.56 240 ILE A CA 1
ATOM 1691 C C . ILE A 1 240 ? -0.959 8.554 14.993 1.00 79.56 240 ILE A C 1
ATOM 1693 O O . ILE A 1 240 ? -1.510 7.491 15.278 1.00 79.56 240 ILE A O 1
ATOM 1697 N N . THR A 1 241 ? -1.586 9.727 15.059 1.00 78.31 241 THR A N 1
ATOM 1698 C CA . THR A 1 241 ? -3.039 9.860 15.174 1.00 78.31 241 THR A CA 1
ATOM 1699 C C . THR A 1 241 ? -3.683 9.391 13.869 1.00 78.31 241 THR A C 1
ATOM 1701 O O . THR A 1 241 ? -3.599 10.088 12.861 1.00 78.31 241 THR A O 1
ATOM 1704 N N . ILE A 1 242 ? -4.340 8.236 13.879 1.00 73.38 242 ILE A N 1
ATOM 1705 C CA . ILE A 1 242 ? -5.289 7.836 12.839 1.00 73.38 242 ILE A CA 1
ATOM 1706 C C . ILE A 1 242 ? -6.604 8.558 13.128 1.00 73.38 242 ILE A C 1
ATOM 1708 O O . ILE A 1 242 ? -7.110 8.519 14.245 1.00 73.38 242 ILE A O 1
ATOM 1712 N N . GLY A 1 243 ? -7.171 9.226 12.125 1.00 75.88 243 GLY A N 1
ATOM 1713 C CA . GLY A 1 243 ? -8.418 9.969 12.304 1.00 75.88 243 GLY A CA 1
ATOM 1714 C C . GLY A 1 243 ? -9.559 9.010 12.600 1.00 75.88 243 GLY A C 1
ATOM 1715 O O . GLY A 1 243 ? -10.158 9.031 13.677 1.00 75.88 243 GLY A O 1
ATOM 1716 N N . THR A 1 244 ? -9.815 8.122 11.644 1.00 88.31 244 THR A N 1
ATOM 1717 C CA . THR A 1 244 ? -10.864 7.109 11.727 1.00 88.31 244 THR A CA 1
ATOM 1718 C C . THR A 1 244 ? -10.396 5.801 11.099 1.00 88.31 244 THR A C 1
ATOM 1720 O O . THR A 1 244 ? -9.807 5.795 10.019 1.00 88.31 244 THR A O 1
ATOM 1723 N N . ILE A 1 245 ? -10.685 4.685 11.766 1.00 92.25 245 ILE A N 1
ATOM 1724 C CA . ILE A 1 245 ? -10.697 3.350 11.166 1.00 92.25 245 ILE A CA 1
ATOM 1725 C C . ILE A 1 245 ? -12.157 2.920 11.087 1.00 92.25 245 ILE A C 1
ATOM 1727 O O . ILE A 1 245 ? -12.826 2.804 12.112 1.00 92.25 245 ILE A O 1
ATOM 1731 N N . THR A 1 246 ? -12.650 2.682 9.879 1.00 95.88 246 THR A N 1
ATOM 1732 C CA . THR A 1 246 ? -13.993 2.163 9.624 1.00 95.88 246 THR A CA 1
ATOM 1733 C C . THR A 1 246 ? -13.862 0.771 9.031 1.00 95.88 246 THR A C 1
ATOM 1735 O O . THR A 1 246 ? -13.480 0.630 7.875 1.00 95.88 246 THR A O 1
ATOM 1738 N N . ASN A 1 247 ? -14.154 -0.263 9.813 1.00 96.19 247 ASN A N 1
ATOM 1739 C CA . ASN A 1 247 ? -14.212 -1.639 9.334 1.00 96.19 247 ASN A CA 1
ATOM 1740 C C . ASN A 1 247 ? -15.671 -2.002 9.044 1.00 96.19 247 ASN A C 1
ATOM 1742 O O . ASN A 1 247 ? -16.447 -2.257 9.964 1.00 96.19 247 ASN A O 1
ATOM 1746 N N . ASN A 1 248 ? -16.059 -1.959 7.778 1.00 96.00 248 ASN A N 1
ATOM 1747 C CA . ASN A 1 248 ? -17.404 -2.245 7.298 1.00 96.00 248 ASN A CA 1
ATOM 1748 C C . ASN A 1 248 ? -17.759 -3.731 7.442 1.00 96.00 248 ASN A C 1
ATOM 1750 O O . ASN A 1 248 ? -16.903 -4.591 7.653 1.00 96.00 248 ASN A O 1
ATOM 1754 N N . ALA A 1 249 ? -19.048 -4.039 7.294 1.00 94.56 249 ALA A N 1
ATOM 1755 C CA . ALA A 1 249 ? -19.524 -5.416 7.257 1.00 94.56 249 ALA A CA 1
ATOM 1756 C C . ALA A 1 249 ? -18.803 -6.217 6.158 1.00 94.56 249 ALA A C 1
ATOM 1758 O O . ALA A 1 249 ? -18.659 -5.745 5.033 1.00 94.56 249 ALA A O 1
ATOM 1759 N N . GLY A 1 250 ? -18.350 -7.425 6.500 1.00 90.44 250 GLY A N 1
ATOM 1760 C CA . GLY A 1 250 ? -17.539 -8.274 5.618 1.00 90.44 250 GLY A CA 1
ATOM 1761 C C . GLY A 1 250 ? -16.031 -8.010 5.683 1.00 90.44 250 GLY A C 1
ATOM 1762 O O . GLY A 1 250 ? -15.267 -8.866 5.250 1.00 90.44 250 GLY A O 1
ATOM 1763 N N . GLY A 1 251 ? -15.598 -6.893 6.278 1.00 94.25 251 GLY A N 1
ATOM 1764 C CA . GLY A 1 251 ? -14.183 -6.594 6.466 1.00 94.25 251 GLY A CA 1
ATOM 1765 C C . GLY A 1 251 ? -13.547 -7.402 7.601 1.00 94.25 251 GLY A C 1
ATOM 1766 O O . GLY A 1 251 ? -14.145 -7.559 8.668 1.00 94.25 251 GLY A O 1
ATOM 1767 N N . LEU A 1 252 ? -12.320 -7.879 7.389 1.00 95.62 252 LEU A N 1
ATOM 1768 C CA . LEU A 1 252 ? -11.448 -8.489 8.394 1.00 95.62 252 LEU A CA 1
ATOM 1769 C C . LEU A 1 252 ? -10.225 -7.597 8.633 1.00 95.62 252 LEU A C 1
ATOM 1771 O O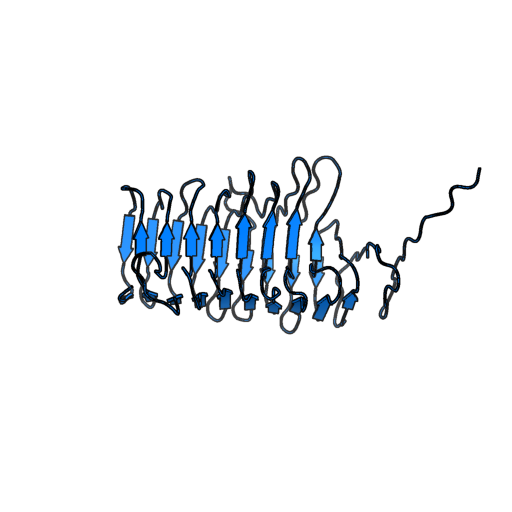 . LEU A 1 252 ? -9.554 -7.207 7.680 1.00 95.62 252 LEU A O 1
ATOM 1775 N N . ILE A 1 253 ? -9.910 -7.325 9.900 1.00 94.69 253 ILE A N 1
ATOM 1776 C CA . ILE A 1 253 ? -8.640 -6.726 10.328 1.00 94.69 253 ILE A CA 1
ATOM 1777 C C . ILE A 1 253 ? -8.013 -7.619 11.403 1.00 94.69 253 ILE A C 1
ATOM 1779 O O . ILE A 1 253 ? -8.625 -7.856 12.444 1.00 94.69 253 ILE A O 1
ATOM 1783 N N . GLU A 1 254 ? -6.795 -8.100 11.178 1.00 92.88 254 GLU A N 1
ATOM 1784 C CA . GLU A 1 254 ? -6.067 -8.953 12.128 1.00 92.88 254 GLU A CA 1
ATOM 1785 C C . GLU A 1 254 ? -5.273 -8.127 13.147 1.00 92.88 254 GLU A C 1
ATOM 1787 O O . GLU A 1 254 ? -4.050 -8.036 13.106 1.00 92.88 254 GLU A O 1
ATOM 1792 N N . GLY A 1 255 ? -5.986 -7.486 14.070 1.00 89.00 255 GLY A N 1
ATOM 1793 C CA . GLY A 1 255 ? -5.393 -6.671 15.126 1.00 89.00 255 GLY A CA 1
ATOM 1794 C C . GLY A 1 255 ? -5.100 -5.226 14.712 1.00 89.00 255 GLY A C 1
ATOM 1795 O O . GLY A 1 255 ? -4.863 -4.895 13.547 1.00 89.00 255 GLY A O 1
ATOM 1796 N N . ILE A 1 256 ? -5.123 -4.341 15.710 1.00 89.62 256 ILE A N 1
ATOM 1797 C CA . ILE A 1 256 ? -4.826 -2.915 15.564 1.00 89.62 256 ILE A CA 1
ATOM 1798 C C . ILE A 1 256 ? -3.993 -2.471 16.766 1.00 89.62 256 ILE A C 1
ATOM 1800 O O . ILE A 1 256 ? -4.421 -2.636 17.909 1.00 89.62 256 ILE A O 1
ATOM 1804 N N . THR A 1 257 ? -2.847 -1.848 16.508 1.00 88.81 257 THR A N 1
ATOM 1805 C CA . THR A 1 257 ? -1.949 -1.319 17.539 1.00 88.81 257 THR A CA 1
ATOM 1806 C C . THR A 1 257 ? -1.727 0.178 17.336 1.00 88.81 257 THR A C 1
ATOM 1808 O O . THR A 1 257 ? -1.345 0.624 16.254 1.00 88.81 257 THR A O 1
ATOM 1811 N N . PHE A 1 258 ? -1.916 0.969 18.394 1.00 85.38 258 PHE A N 1
ATOM 1812 C CA . PHE A 1 258 ? -1.643 2.409 18.393 1.00 85.38 258 PHE A CA 1
ATOM 1813 C C . PHE A 1 258 ? -0.560 2.759 19.408 1.00 85.38 258 PHE A C 1
ATOM 1815 O O . PHE A 1 258 ? -0.585 2.272 20.536 1.00 85.38 258 PHE A O 1
ATOM 1822 N N . SER A 1 259 ? 0.332 3.681 19.052 1.00 79.56 259 SER A N 1
ATOM 1823 C CA . SER A 1 259 ? 1.274 4.286 20.003 1.00 79.56 259 SER A CA 1
ATOM 1824 C C . SER A 1 259 ? 0.787 5.628 20.576 1.00 79.56 259 SER A C 1
ATOM 1826 O O . SER A 1 259 ? 1.416 6.177 21.482 1.00 79.56 259 SER A O 1
ATOM 1828 N N . ARG A 1 260 ? -0.322 6.181 20.055 1.00 72.94 260 ARG A N 1
ATOM 1829 C CA . ARG A 1 260 ? -0.871 7.500 20.422 1.00 72.94 260 ARG A CA 1
ATOM 1830 C C . ARG A 1 260 ? -2.375 7.460 20.703 1.00 72.94 260 ARG A C 1
ATOM 1832 O O . ARG A 1 260 ? -3.109 6.685 20.102 1.00 72.94 260 ARG A O 1
ATOM 1839 N N . ALA A 1 261 ? -2.829 8.328 21.609 1.00 55.84 261 ALA A N 1
ATOM 1840 C CA . ALA A 1 261 ? -4.098 8.196 22.335 1.00 55.84 261 ALA A CA 1
ATOM 1841 C C . ALA A 1 261 ? -5.347 8.865 21.704 1.00 55.84 261 ALA A C 1
ATOM 1843 O O . ALA A 1 261 ? -6.260 9.234 22.435 1.00 55.84 261 ALA A O 1
ATOM 1844 N N . ALA A 1 262 ? -5.443 9.034 20.381 1.00 63.88 262 ALA A N 1
ATOM 1845 C CA . ALA A 1 262 ? -6.609 9.693 19.770 1.00 63.88 262 ALA A CA 1
ATOM 1846 C C . ALA A 1 262 ? -7.001 9.069 18.424 1.00 63.88 262 ALA A C 1
ATOM 1848 O O . ALA A 1 262 ? -6.698 9.621 17.375 1.00 63.88 262 ALA A O 1
ATOM 1849 N N . ASN A 1 263 ? -7.684 7.924 18.458 1.00 79.50 263 ASN A N 1
ATOM 1850 C CA . ASN A 1 263 ? -8.167 7.239 17.257 1.00 79.50 263 ASN A CA 1
ATOM 1851 C C . ASN A 1 263 ? -9.633 6.848 17.450 1.00 79.50 263 ASN A C 1
ATOM 1853 O O . ASN A 1 263 ? -10.018 6.429 18.542 1.00 79.50 263 ASN A O 1
ATOM 1857 N N . THR A 1 264 ? -10.440 6.954 16.397 1.00 87.94 264 THR A N 1
ATOM 1858 C CA . THR A 1 264 ? -11.829 6.472 16.411 1.00 87.94 264 THR A CA 1
ATOM 1859 C C . THR A 1 264 ? -11.923 5.190 15.595 1.00 87.94 264 THR A C 1
ATOM 1861 O O . THR A 1 264 ? -11.552 5.190 14.423 1.00 87.94 264 THR A O 1
ATOM 1864 N N . ILE A 1 265 ? -12.437 4.109 16.188 1.00 89.56 265 ILE A N 1
ATOM 1865 C CA . ILE A 1 265 ? -12.723 2.855 15.478 1.00 89.56 265 ILE A CA 1
ATOM 1866 C C . ILE A 1 265 ? -14.238 2.679 15.386 1.00 89.56 265 ILE A C 1
ATOM 1868 O O . ILE A 1 265 ? -14.919 2.610 16.406 1.00 89.56 265 ILE A O 1
ATOM 1872 N N . THR A 1 266 ? -14.752 2.561 14.163 1.00 93.75 266 THR A N 1
ATOM 1873 C CA . THR A 1 266 ? -16.113 2.094 13.880 1.00 93.75 266 THR A CA 1
ATOM 1874 C C . THR A 1 266 ? -16.013 0.703 13.272 1.00 93.75 266 THR A C 1
ATOM 1876 O O . THR A 1 266 ? -15.416 0.541 12.212 1.00 93.75 266 THR A O 1
ATOM 1879 N N . ASN A 1 267 ? -16.569 -0.309 13.937 1.00 93.50 267 ASN A N 1
ATOM 1880 C CA . ASN A 1 267 ? -16.464 -1.699 13.497 1.00 93.50 267 ASN A CA 1
ATOM 1881 C C . ASN A 1 267 ? -17.846 -2.338 13.311 1.00 93.50 267 ASN A C 1
ATOM 1883 O O . ASN A 1 267 ? -18.563 -2.565 14.281 1.00 93.50 267 ASN A O 1
ATOM 1887 N N . ALA A 1 268 ? -18.174 -2.658 12.064 1.00 93.94 268 ALA A N 1
ATOM 1888 C CA . ALA A 1 268 ? -19.278 -3.519 11.647 1.00 93.94 268 ALA A CA 1
ATOM 1889 C C . ALA A 1 268 ? -18.787 -4.870 11.077 1.00 93.94 268 ALA A C 1
ATOM 1891 O O . ALA A 1 268 ? -19.603 -5.752 10.810 1.00 93.94 268 ALA A O 1
ATOM 1892 N N . GLY A 1 269 ? -17.473 -5.027 10.875 1.00 93.06 269 GLY A N 1
ATOM 1893 C CA . GLY A 1 269 ? -16.817 -6.258 10.435 1.00 93.06 269 GLY A CA 1
ATOM 1894 C C . GLY A 1 269 ? -16.177 -7.053 11.577 1.00 93.06 269 GLY A C 1
ATOM 1895 O O . GLY A 1 269 ? -16.554 -6.945 12.748 1.00 93.06 269 GLY A O 1
ATOM 1896 N N . GLN A 1 270 ? -15.186 -7.868 11.229 1.00 94.19 270 GLN A N 1
ATOM 1897 C CA . GLN A 1 270 ? -14.382 -8.647 12.164 1.00 94.19 270 GLN A CA 1
ATOM 1898 C C . GLN A 1 270 ? -13.057 -7.943 12.454 1.00 94.19 270 GLN A C 1
ATOM 1900 O O . GLN A 1 270 ? -12.321 -7.576 11.539 1.00 94.19 270 GLN A O 1
ATOM 1905 N N . ILE A 1 271 ? -12.737 -7.802 13.739 1.00 91.38 271 ILE A N 1
ATOM 1906 C CA . ILE A 1 271 ? -11.376 -7.532 14.201 1.00 91.38 271 ILE A CA 1
ATOM 1907 C C . ILE A 1 271 ? -10.937 -8.799 14.929 1.00 91.38 271 ILE A C 1
ATOM 1909 O O . ILE A 1 271 ? -11.434 -9.090 16.019 1.00 91.38 271 ILE A O 1
ATOM 1913 N N . ALA A 1 272 ? -10.106 -9.601 14.269 1.00 85.12 272 ALA A N 1
ATOM 1914 C CA . ALA A 1 272 ? -9.605 -10.864 14.798 1.00 85.12 272 ALA A CA 1
ATOM 1915 C C . ALA A 1 272 ? -8.285 -10.646 15.544 1.00 85.12 272 ALA A C 1
ATOM 1917 O O . ALA A 1 272 ? -7.668 -9.586 15.426 1.00 85.12 272 ALA A O 1
ATOM 1918 N N . ASN A 1 273 ? -7.889 -11.639 16.344 1.00 68.12 273 ASN A N 1
ATOM 1919 C CA . ASN A 1 273 ? -6.719 -11.539 17.213 1.00 68.12 273 ASN A CA 1
ATOM 1920 C C . ASN A 1 273 ? -5.461 -11.153 16.423 1.00 68.12 273 ASN A C 1
ATOM 1922 O O . ASN A 1 273 ? -5.131 -11.799 15.429 1.00 68.12 273 ASN A O 1
ATOM 1926 N N . GLY A 1 274 ? -4.797 -10.105 16.915 1.00 52.31 274 GLY A N 1
ATOM 1927 C CA . GLY A 1 274 ? -3.386 -9.826 16.677 1.00 52.31 274 GLY A CA 1
ATOM 1928 C C . GLY A 1 274 ? -2.504 -10.663 17.592 1.00 52.31 274 GLY A C 1
ATOM 1929 O O . GLY A 1 274 ? -2.994 -11.114 18.654 1.00 52.31 274 GLY A O 1
#

Secondary structure (DSSP, 8-state):
------------SS-----SS---B---SEEES--EEESS-B---S-EEEES-EEE-SSSEEEEE---SS--EE--EEEPTT-EEEE-STT-EEEEEE-STT-EE-SEEEESSEEE--SSSEEEEEESS-EESBTTTTBSEEEE-TT-EEE-SSEEEEEESTT-EEEEEEE-TT-EEEESSEEEEESS-EEEEEEESSEEEESSS-SEEE-SSS-EEEEESSEEEES--BTTB-SEEESS-EEEEEE-TT-EEE-EEESSS--EEEESSEEE--

pLDDT: mean 70.67, std 19.71, range [24.41, 97.44]

Foldseek 3Di:
DDPDDDPAPADDDDDDDDPDADYEHEDDDADADHEAEYCYEYEYQEEYEAHAEYEHEHPQERHEHDDEDPDGEHEEYEYAAPYEFAYADAQHEDYEFDDYPARENQAAHEFLYEQEGHLAHWSYEYDHAYEAHDQVVLHYFYAFELNGEQDYQAESYYYDDDAYEGNEHHAYANGEQEYAAESAYYAAYAYAEYEEQYYQEYQHAASHEAQDYDAYEYEFQYEQYYNDDDPHGWSEEHNDEHAEYEQADNGETGDYYYPDDHYYYHDPYYHHHD

Radius of gyration: 18.7 Å; chains: 1; bounding box: 57×37×55 Å